Protein AF-A0A2D6U2L8-F1 (afdb_monomer)

Mean predicted aligned error: 14.69 Å

Solvent-accessible surface area (backbone atoms only — not comparable to full-atom values): 17520 Å² total; per-residue (Å²): 136,84,89,88,81,89,85,88,69,56,77,69,57,43,54,57,56,67,72,49,60,78,88,51,50,66,57,50,52,53,52,51,51,55,56,54,75,70,52,89,76,49,76,70,54,54,51,52,50,56,51,50,52,52,48,50,53,50,52,54,50,49,53,54,49,52,51,52,48,53,52,51,52,52,51,50,52,57,54,68,78,37,75,46,87,51,81,77,62,61,64,63,52,45,54,50,30,52,53,47,44,47,53,32,34,77,66,70,38,36,36,55,39,91,80,54,81,45,45,35,31,40,77,47,58,65,94,74,27,50,26,36,28,32,71,84,75,72,48,56,90,46,67,48,39,57,72,56,50,46,56,23,48,53,52,29,40,75,46,30,26,45,37,53,71,60,70,49,33,80,52,60,72,58,35,39,49,52,40,68,41,31,88,46,34,25,71,54,97,68,25,39,35,56,54,90,68,91,80,46,58,44,49,68,88,70,45,25,67,24,84,50,82,86,62,67,76,65,93,57,96,52,66,58,82,44,28,32,27,27,25,50,49,74,40,50,29,34,34,21,31,35,55,46,88,86,67,82,83,47,59,19,50,34,41,38,67,77,53,95,38,78,86,71,39,52,95,94,39,84,56,100,62,64,38,71,44,73,42,66,49,58,41,90,85,9,36,37,36,38,35,60,88,88,47,96,84,42,89,43,41,50,42,37,32,29,49,111

Foldseek 3Di:
DDDDDDDDDDPVVVVVLVVDDPVCSVVVVVVVVVVVVVDPQDPVNVVVVVVVVVVVVVVVVVVVVVVVVVVVVVVVVVQVVQLQQDDDDLVVLLVQLLVLLVVQCVLVAWAAAQLNPWIKGQPDCPPQKTWMATLVPRDTPDIDHSVQQVQLVVQCSVSRFKDAQCRSGVPRVVSRSSLQRGQQWADDPRMTGGDDDDWAADAPVNAAEAADPVPDDDLDQDDDNAWFWKDWRNFTWIWHWYQDPPDDGAIKIWIQGNDDGSQFADPVGSDPGTDIDSAWHQDPQNWIKGFDRPDSPTPIHIIHITGD

Structure (mmCIF, N/CA/C/O backbone):
data_AF-A0A2D6U2L8-F1
#
_entry.id   AF-A0A2D6U2L8-F1
#
loop_
_atom_site.group_PDB
_atom_site.id
_atom_site.type_symbol
_atom_site.label_atom_id
_atom_site.label_alt_id
_atom_site.label_comp_id
_atom_site.label_asym_id
_atom_site.label_entity_id
_atom_site.label_seq_id
_atom_site.pdbx_PDB_ins_code
_atom_site.Cartn_x
_atom_site.Cartn_y
_atom_site.Cartn_z
_atom_site.occupancy
_atom_site.B_iso_or_equiv
_atom_site.auth_seq_id
_atom_site.auth_comp_id
_atom_site.auth_asym_id
_atom_site.auth_atom_id
_atom_site.pdbx_PDB_model_num
ATOM 1 N N . MET A 1 1 ? -7.134 55.986 48.153 1.00 42.12 1 MET A N 1
ATOM 2 C CA . MET A 1 1 ? -6.554 54.692 47.714 1.00 42.12 1 MET A CA 1
ATOM 3 C C . MET A 1 1 ? -7.686 53.703 47.459 1.00 42.12 1 MET A C 1
ATOM 5 O O . MET A 1 1 ? -8.557 53.593 48.309 1.00 42.12 1 MET A O 1
ATOM 9 N N . GLY A 1 2 ? -7.724 53.033 46.301 1.00 55.06 2 GLY A N 1
ATOM 10 C CA . GLY A 1 2 ? -8.748 52.017 46.009 1.00 55.06 2 GLY A CA 1
ATOM 11 C C . GLY A 1 2 ? -8.430 50.672 46.675 1.00 55.06 2 GLY A C 1
ATOM 12 O O . GLY A 1 2 ? -7.266 50.275 46.708 1.00 55.06 2 GLY A O 1
ATOM 13 N N . LYS A 1 3 ? -9.446 49.967 47.195 1.00 67.56 3 LYS A N 1
ATOM 14 C CA . LYS A 1 3 ? -9.299 48.586 47.690 1.00 67.56 3 LYS A CA 1
ATOM 15 C C . LYS A 1 3 ? -8.986 47.649 46.519 1.00 67.56 3 LYS A C 1
ATOM 17 O O . LYS A 1 3 ? -9.668 47.693 45.498 1.00 67.56 3 LYS A O 1
ATOM 22 N N . LYS A 1 4 ? -7.960 46.807 46.668 1.00 67.62 4 LYS A N 1
ATOM 23 C CA . LYS A 1 4 ? -7.647 45.733 45.714 1.00 67.62 4 LYS A CA 1
ATOM 24 C C . LYS A 1 4 ? -8.472 44.493 46.058 1.00 67.62 4 LYS A C 1
ATOM 26 O O . LYS A 1 4 ? -8.592 44.153 47.231 1.00 67.62 4 LYS A O 1
ATOM 31 N N . VAL A 1 5 ? -9.016 43.837 45.037 1.00 66.94 5 VAL A N 1
ATOM 32 C CA . VAL A 1 5 ? -9.765 42.577 45.147 1.00 66.94 5 VAL A CA 1
ATOM 33 C C . VAL A 1 5 ? -9.242 41.633 44.065 1.00 66.94 5 VAL A C 1
ATOM 35 O O . VAL A 1 5 ? -8.994 42.079 42.944 1.00 66.94 5 VAL A O 1
ATOM 38 N N . ASN A 1 6 ? -9.055 40.358 44.405 1.00 76.38 6 ASN A N 1
ATOM 39 C CA . ASN A 1 6 ? -8.580 39.329 43.478 1.00 76.38 6 ASN A CA 1
ATOM 40 C C . ASN A 1 6 ? -9.771 38.557 42.895 1.00 76.38 6 ASN A C 1
ATOM 42 O O . ASN A 1 6 ? -10.721 38.259 43.616 1.00 76.38 6 ASN A O 1
ATOM 46 N N . VAL A 1 7 ? -9.708 38.227 41.604 1.00 70.31 7 VAL A N 1
ATOM 47 C CA . VAL A 1 7 ? -10.700 37.399 40.901 1.00 70.31 7 VAL A CA 1
ATOM 48 C C . VAL A 1 7 ? -10.006 36.122 40.444 1.00 70.31 7 VAL A C 1
ATOM 50 O O . VAL A 1 7 ? -8.922 36.193 39.866 1.00 70.31 7 VAL A O 1
ATOM 53 N N . TYR A 1 8 ? -10.627 34.976 40.706 1.00 75.94 8 TYR A N 1
ATOM 54 C CA . TYR A 1 8 ? -10.147 33.668 40.266 1.00 75.94 8 TYR A CA 1
ATOM 55 C C . TYR A 1 8 ? -10.931 33.239 39.023 1.00 75.94 8 TYR A C 1
ATOM 57 O O . TYR A 1 8 ? -12.150 33.399 38.982 1.00 75.94 8 TYR A O 1
ATOM 65 N N . LEU A 1 9 ? -10.222 32.739 38.013 1.00 78.69 9 LEU A N 1
ATOM 66 C CA . LEU A 1 9 ? -10.780 32.246 36.754 1.00 78.69 9 LEU A CA 1
ATOM 67 C C . LEU A 1 9 ? -10.458 30.756 36.634 1.00 78.69 9 LEU A C 1
ATOM 69 O O . LEU A 1 9 ? -9.376 30.341 37.050 1.00 78.69 9 LEU A O 1
ATOM 73 N N . ASP A 1 10 ? -11.378 29.978 36.071 1.00 80.69 10 ASP A N 1
ATOM 74 C CA . ASP A 1 10 ? -11.098 28.600 35.665 1.00 80.69 10 ASP A CA 1
ATOM 75 C C . ASP A 1 10 ? -10.156 28.550 34.443 1.00 80.69 10 ASP A C 1
ATOM 77 O O . ASP A 1 10 ? -9.835 29.574 33.830 1.00 80.69 10 ASP A O 1
ATOM 81 N N . ASP A 1 11 ? -9.690 27.351 34.094 1.00 75.75 11 ASP A N 1
ATOM 82 C CA . ASP A 1 11 ? -8.657 27.155 33.072 1.00 75.75 11 ASP A CA 1
ATOM 83 C C . ASP A 1 11 ? -9.101 27.567 31.659 1.00 75.75 11 ASP A C 1
ATOM 85 O O . ASP A 1 11 ? -8.274 27.995 30.845 1.00 75.75 11 ASP A O 1
ATOM 89 N N . GLU A 1 12 ? -10.395 27.472 31.345 1.00 72.00 12 GLU A N 1
ATOM 90 C CA . GLU A 1 12 ? -10.932 27.894 30.048 1.00 72.00 12 GLU A CA 1
ATOM 91 C C . GLU A 1 12 ? -11.037 29.420 29.972 1.00 72.00 12 GLU A C 1
ATOM 93 O O . GLU A 1 12 ? -10.564 30.043 29.014 1.00 72.00 12 GLU A O 1
ATOM 98 N N . MET A 1 13 ? -11.556 30.047 31.026 1.00 75.31 13 MET A N 1
ATOM 99 C CA . MET A 1 13 ? -11.662 31.498 31.144 1.00 75.31 13 MET A CA 1
ATOM 100 C C . MET A 1 13 ? -10.286 32.162 31.235 1.00 75.31 13 MET A C 1
ATOM 102 O O . MET A 1 13 ? -10.100 33.270 30.726 1.00 75.31 13 MET A O 1
ATOM 106 N N . LEU A 1 14 ? -9.288 31.486 31.812 1.00 79.56 14 LEU A N 1
ATOM 107 C CA . LEU A 1 14 ? -7.905 31.956 31.860 1.00 79.56 14 LEU A CA 1
ATOM 108 C C . LEU A 1 14 ? -7.270 32.012 30.464 1.00 79.56 14 LEU A C 1
ATOM 110 O O . LEU A 1 14 ? -6.552 32.967 30.152 1.00 79.56 14 LEU A O 1
ATOM 114 N N . LYS A 1 15 ? -7.556 31.033 29.593 1.00 78.44 15 LYS A N 1
ATOM 115 C CA . LYS A 1 15 ? -7.100 31.060 28.191 1.00 78.44 15 LYS A CA 1
ATOM 116 C C . LYS A 1 15 ? -7.691 32.252 27.445 1.00 78.44 15 LYS A C 1
ATOM 118 O O . LYS A 1 15 ? -6.956 32.978 26.774 1.00 78.44 15 LYS A O 1
ATOM 123 N N . ILE A 1 16 ? -8.988 32.503 27.625 1.00 76.31 16 ILE A N 1
ATOM 124 C CA . ILE A 1 16 ? -9.670 33.660 27.033 1.00 76.31 16 ILE A CA 1
ATOM 125 C C . ILE A 1 16 ? -9.079 34.962 27.593 1.00 76.31 16 ILE A C 1
ATOM 127 O O . ILE A 1 16 ? -8.732 35.863 26.830 1.00 76.31 16 ILE A O 1
ATOM 131 N N . TRP A 1 17 ? -8.866 35.051 28.907 1.00 79.56 17 TRP A N 1
ATOM 132 C CA . TRP A 1 17 ? -8.260 36.213 29.562 1.00 79.56 17 TRP A CA 1
ATOM 133 C C . TRP A 1 17 ? -6.858 36.531 29.035 1.00 79.56 17 TRP A C 1
ATOM 135 O O . TRP A 1 17 ? -6.520 37.696 28.806 1.00 79.56 17 TRP A O 1
ATOM 145 N N . ASN A 1 18 ? -6.051 35.497 28.793 1.00 81.62 18 ASN A N 1
ATOM 146 C CA . ASN A 1 18 ? -4.700 35.653 28.267 1.00 81.62 18 ASN A CA 1
ATOM 147 C C . ASN A 1 18 ? -4.668 36.138 26.815 1.00 81.62 18 ASN A C 1
ATOM 149 O O . ASN A 1 18 ? -3.705 36.804 26.439 1.00 81.62 18 ASN A O 1
ATOM 153 N N . SER A 1 19 ? -5.728 35.896 26.040 1.00 79.31 19 SER A N 1
ATOM 154 C CA . SER A 1 19 ? -5.846 36.394 24.664 1.00 79.31 19 SER A CA 1
ATOM 155 C C . SER A 1 19 ? -6.105 37.909 24.575 1.00 79.31 19 SER A C 1
ATOM 157 O O . SER A 1 19 ? -5.842 38.526 23.544 1.00 79.31 19 SER A O 1
ATOM 159 N N . VAL A 1 20 ? -6.575 38.542 25.659 1.00 76.50 20 VAL A N 1
ATOM 160 C CA . VAL A 1 20 ? -6.864 39.986 25.700 1.00 76.50 20 VAL A CA 1
ATOM 161 C C . VAL A 1 20 ? -5.584 40.786 25.993 1.00 76.50 20 VAL A C 1
ATOM 163 O O . VAL A 1 20 ? -4.879 40.457 26.953 1.00 76.50 20 VAL A O 1
ATOM 166 N N . PRO A 1 21 ? -5.282 41.884 25.270 1.00 80.81 21 PRO A N 1
ATOM 167 C CA . PRO A 1 21 ? -4.124 42.735 25.557 1.00 80.81 21 PRO A CA 1
ATOM 168 C C . PRO A 1 21 ? -4.158 43.326 26.975 1.00 80.81 21 PRO A C 1
ATOM 170 O O . PRO A 1 21 ? -5.180 43.856 27.419 1.00 80.81 21 PRO A O 1
ATOM 173 N N . SER A 1 22 ? -3.028 43.289 27.690 1.00 71.81 22 SER A N 1
ATOM 174 C CA . SER A 1 22 ? -2.931 43.674 29.111 1.00 71.81 22 SER A CA 1
ATOM 175 C C . SER A 1 22 ? -3.436 45.094 29.416 1.00 71.81 22 SER A C 1
ATOM 177 O O . SER A 1 22 ? -4.071 45.306 30.449 1.00 71.81 22 SER A O 1
ATOM 179 N N . GLY A 1 23 ? -3.251 46.045 28.493 1.00 73.69 23 GLY A N 1
ATOM 180 C CA . GLY A 1 23 ? -3.748 47.423 28.613 1.00 73.69 23 GLY A CA 1
ATOM 181 C C . GLY A 1 23 ? -5.274 47.584 28.495 1.00 73.69 23 GLY A C 1
ATOM 182 O O . GLY A 1 23 ? -5.816 48.586 28.955 1.00 73.69 23 GLY A O 1
ATOM 183 N N . GLN A 1 24 ? -5.984 46.602 27.927 1.00 72.06 24 GLN A N 1
ATOM 184 C CA . GLN A 1 24 ? -7.440 46.644 27.694 1.00 72.06 24 GLN A CA 1
ATOM 185 C C . GLN A 1 24 ? -8.247 45.840 28.725 1.00 72.06 24 GLN A C 1
ATOM 187 O O . GLN A 1 24 ? -9.441 46.071 28.918 1.00 72.06 24 GLN A O 1
ATOM 192 N N . ARG A 1 25 ? -7.589 44.937 29.455 1.00 79.12 25 ARG A N 1
ATOM 193 C CA . ARG A 1 25 ? -8.199 44.085 30.491 1.00 79.12 25 ARG A CA 1
ATOM 194 C C . ARG A 1 25 ? -8.945 44.890 31.563 1.00 79.12 25 ARG A C 1
ATOM 196 O O . ARG A 1 25 ? -10.089 44.593 31.905 1.00 79.12 25 ARG A O 1
ATOM 203 N N . SER A 1 26 ? -8.328 45.966 32.050 1.00 71.75 26 SER A N 1
ATOM 204 C CA . SER A 1 26 ? -8.888 46.810 33.115 1.00 71.75 26 SER A CA 1
ATOM 205 C C . SER A 1 26 ? -10.099 47.639 32.672 1.00 71.75 26 SER A C 1
ATOM 207 O O . SER A 1 26 ? -10.998 47.887 33.477 1.00 71.75 26 SER A O 1
ATOM 209 N N . SER A 1 27 ? -10.145 48.092 31.415 1.00 73.56 27 SER A N 1
ATOM 210 C CA . SER A 1 27 ? -11.292 48.847 30.889 1.00 73.56 27 SER A CA 1
ATOM 211 C C . SER A 1 27 ? -12.472 47.923 30.588 1.00 73.56 27 SER A C 1
ATOM 213 O O . SER A 1 27 ? -13.614 48.291 30.867 1.00 73.56 27 SER A O 1
ATOM 215 N N . MET A 1 28 ? -12.195 46.702 30.121 1.00 73.25 28 MET A N 1
ATOM 216 C CA . MET A 1 28 ? -13.197 45.666 29.891 1.00 73.25 28 MET A CA 1
ATOM 217 C C . MET A 1 28 ? -13.887 45.255 31.196 1.00 73.25 28 MET A C 1
ATOM 219 O O . MET A 1 28 ? -15.109 45.347 31.275 1.00 73.25 28 MET A O 1
ATOM 223 N N . ILE A 1 29 ? -13.127 44.933 32.254 1.00 72.06 29 ILE A N 1
ATOM 224 C CA . ILE A 1 29 ? -13.705 44.613 33.573 1.00 72.06 29 ILE A CA 1
ATOM 225 C C . ILE A 1 29 ? -14.560 45.775 34.092 1.00 72.06 29 ILE A C 1
ATOM 227 O O . ILE A 1 29 ? -15.687 45.562 34.529 1.00 72.06 29 ILE A O 1
ATOM 231 N N . LYS A 1 30 ? -14.073 47.020 34.007 1.00 71.44 30 LYS A N 1
ATOM 232 C CA . LYS A 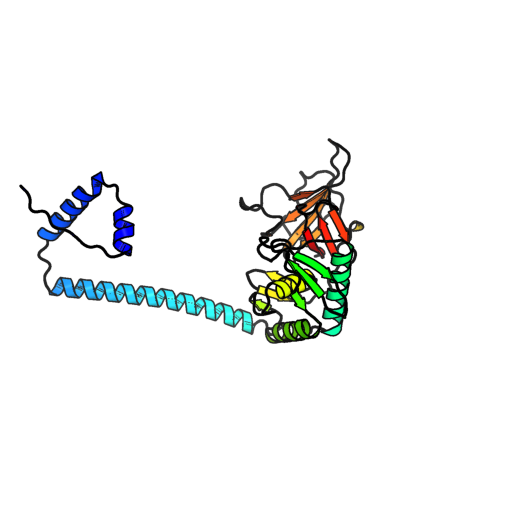1 30 ? -14.840 48.196 34.457 1.00 71.44 30 LYS A CA 1
ATOM 233 C C . LYS A 1 30 ? -16.139 48.385 33.671 1.00 71.44 30 LYS A C 1
ATOM 235 O O . LYS A 1 30 ? -17.146 48.762 34.265 1.00 71.44 30 LYS A O 1
ATOM 240 N N . LYS A 1 31 ? -16.134 48.133 32.358 1.00 72.56 31 LYS A N 1
ATOM 241 C CA . LYS A 1 31 ? -17.327 48.231 31.504 1.00 72.56 31 LYS A CA 1
ATOM 242 C C . LYS A 1 31 ? -18.335 47.130 31.837 1.00 72.56 31 LYS A C 1
ATOM 244 O O . LYS A 1 31 ? -19.518 47.427 31.966 1.00 72.56 31 LYS A O 1
ATOM 249 N N . THR A 1 32 ? -17.869 45.902 32.047 1.00 70.25 32 THR A N 1
ATOM 250 C CA . THR A 1 32 ? -18.718 44.765 32.424 1.00 70.25 32 THR A CA 1
ATOM 251 C C . THR A 1 32 ? -19.306 44.941 33.822 1.00 70.25 32 THR A C 1
ATOM 253 O O . THR A 1 32 ? -20.509 44.788 33.981 1.00 70.25 32 THR A O 1
ATOM 256 N N . LEU A 1 33 ? -18.513 45.365 34.813 1.00 67.25 33 LEU A N 1
ATOM 257 C CA . LEU A 1 33 ? -19.001 45.636 36.172 1.00 67.25 33 LEU A CA 1
ATOM 258 C C . LEU A 1 33 ? -20.003 46.797 36.214 1.00 67.25 33 LEU A C 1
ATOM 260 O O . LEU A 1 33 ? -20.985 46.716 36.941 1.00 67.25 33 LEU A O 1
ATOM 264 N N . ARG A 1 34 ? -19.801 47.852 35.408 1.00 61.44 34 ARG A N 1
ATOM 265 C CA . ARG A 1 34 ? -20.783 48.943 35.255 1.00 61.44 34 ARG A CA 1
ATOM 266 C C . ARG A 1 34 ? -22.069 48.488 34.569 1.00 61.44 34 ARG A C 1
ATOM 268 O O . ARG A 1 34 ? -23.136 48.982 34.905 1.00 61.44 34 ARG A O 1
ATOM 275 N N . LYS A 1 35 ? -21.973 47.559 33.614 1.00 61.88 35 LYS A N 1
ATOM 276 C CA . LYS A 1 35 ? -23.146 46.946 32.981 1.00 61.88 35 LYS A CA 1
ATOM 277 C C . LYS A 1 35 ? -23.910 46.080 33.990 1.00 61.88 35 LYS A C 1
ATOM 279 O O . LYS A 1 35 ? -25.125 46.171 34.063 1.00 61.88 35 LYS A O 1
ATOM 284 N N . TYR A 1 36 ? -23.184 45.338 34.825 1.00 60.16 36 TYR A N 1
ATOM 285 C CA . TYR A 1 36 ? -23.749 44.470 35.857 1.00 60.16 36 TYR A CA 1
ATOM 286 C C . TYR A 1 36 ? -24.357 45.247 37.035 1.00 60.16 36 TYR A C 1
ATOM 288 O O . TYR A 1 36 ? -25.390 44.848 37.554 1.00 60.16 36 TYR A O 1
ATOM 296 N N . SER A 1 37 ? -23.773 46.383 37.449 1.00 56.81 37 SER A N 1
ATOM 297 C CA . SER A 1 37 ? -24.333 47.191 38.548 1.00 56.81 37 SER A CA 1
ATOM 298 C C . SER A 1 37 ? -25.600 47.959 38.166 1.00 56.81 37 SER A C 1
ATOM 300 O O . SER A 1 37 ? -26.274 48.474 39.052 1.00 56.81 37 SER A O 1
ATOM 302 N N . ASN A 1 38 ? -25.903 48.074 36.869 1.00 54.06 38 ASN A N 1
ATOM 303 C CA . ASN A 1 38 ? -27.073 48.794 36.362 1.00 54.06 38 ASN A CA 1
ATOM 304 C C . ASN A 1 38 ? -28.269 47.875 36.054 1.00 54.06 38 ASN A C 1
ATOM 306 O O . ASN A 1 38 ? -29.342 48.378 35.732 1.00 54.06 38 ASN A O 1
ATOM 310 N N . GLU A 1 39 ? -28.122 46.553 36.172 1.00 53.50 39 GLU A N 1
ATOM 311 C CA . GLU A 1 39 ? -29.192 45.586 35.917 1.00 53.50 39 GLU A CA 1
ATOM 312 C C . GLU A 1 39 ? -29.560 44.864 37.226 1.00 53.50 39 GLU A C 1
ATOM 314 O O . GLU A 1 39 ? -28.926 43.892 37.627 1.00 53.50 39 GLU A O 1
ATOM 319 N N . ASN A 1 40 ? -30.606 45.336 37.916 1.00 55.06 40 ASN A N 1
ATOM 320 C CA . ASN A 1 40 ? -31.262 44.573 38.985 1.00 55.06 40 ASN A CA 1
ATOM 321 C C . ASN A 1 40 ? -32.000 43.377 38.355 1.00 55.06 40 ASN A C 1
ATOM 323 O O . ASN A 1 40 ? -33.181 43.468 38.018 1.00 55.06 40 ASN A O 1
ATOM 327 N N . ILE A 1 41 ? -31.288 42.268 38.153 1.00 57.91 41 ILE A N 1
ATOM 328 C CA . ILE A 1 41 ? -31.843 41.023 37.610 1.00 57.91 41 ILE A CA 1
ATOM 329 C C . ILE A 1 41 ? -32.752 40.393 38.671 1.00 57.91 41 ILE A C 1
ATOM 331 O O . ILE A 1 41 ? -32.318 40.071 39.775 1.00 57.91 41 ILE A O 1
ATOM 335 N N . SER A 1 42 ? -34.033 40.217 38.347 1.00 65.88 42 SER A N 1
ATOM 336 C CA . SER A 1 42 ? -34.986 39.574 39.262 1.00 65.88 42 SER A CA 1
ATOM 337 C C . SER A 1 42 ? -34.763 38.050 39.331 1.00 65.88 42 SER A C 1
ATOM 339 O O . SER A 1 42 ? -34.356 37.449 38.331 1.00 65.88 42 SER A O 1
ATOM 341 N N . PRO A 1 43 ? -35.129 37.371 40.438 1.00 66.50 43 PRO A N 1
ATOM 342 C CA . PRO A 1 43 ? -34.996 35.911 40.569 1.00 66.50 43 PRO A CA 1
ATOM 343 C C . PRO A 1 43 ? -35.665 35.119 39.432 1.00 66.50 43 PRO A C 1
ATOM 345 O O . PRO A 1 43 ? -35.182 34.072 39.004 1.00 66.50 43 PRO A O 1
ATOM 348 N N . LYS A 1 44 ? -36.764 35.649 38.878 1.00 69.56 44 LYS A N 1
ATOM 349 C CA . LYS A 1 44 ? -37.467 35.058 37.731 1.00 69.56 44 LYS A CA 1
ATOM 350 C C . LYS A 1 44 ? -36.635 35.122 36.444 1.00 69.56 44 LYS A C 1
ATOM 352 O O . LYS A 1 44 ? -36.668 34.184 35.654 1.00 69.56 44 LYS A O 1
ATOM 357 N N . GLN A 1 45 ? -35.880 36.199 36.232 1.00 67.44 45 GLN A N 1
ATOM 358 C CA . GLN A 1 45 ? -34.996 36.344 35.071 1.00 67.44 45 GLN A CA 1
ATOM 359 C C . GLN A 1 45 ? -33.777 35.422 35.174 1.00 67.44 45 GLN A C 1
ATOM 361 O O . GLN A 1 45 ? -33.389 34.835 34.169 1.00 67.44 45 GLN A O 1
ATOM 366 N N . GLU A 1 46 ? -33.239 35.205 36.376 1.00 71.19 46 GLU A N 1
ATOM 367 C CA . GLU A 1 46 ? -32.138 34.259 36.592 1.00 71.19 46 GLU A CA 1
ATOM 368 C C . GLU A 1 46 ? -32.553 32.807 36.286 1.00 71.19 46 GLU A C 1
ATOM 370 O O . GLU A 1 46 ? -31.821 32.067 35.627 1.00 71.19 46 GLU A O 1
ATOM 375 N N . ILE A 1 47 ? -33.768 32.409 36.684 1.00 76.94 47 ILE A N 1
ATOM 376 C CA . ILE A 1 47 ? -34.332 31.092 36.343 1.00 76.94 47 ILE A CA 1
ATOM 377 C C . ILE A 1 47 ? -34.521 30.954 34.826 1.00 76.94 47 ILE A C 1
ATOM 379 O O . ILE A 1 47 ? -34.185 29.916 34.258 1.00 76.94 47 ILE A O 1
ATOM 383 N N . ILE A 1 48 ? -35.020 31.998 34.154 1.00 73.69 48 ILE A N 1
ATOM 384 C CA . ILE A 1 48 ? -35.190 32.003 32.693 1.00 73.69 48 ILE A CA 1
ATOM 385 C C . ILE A 1 48 ? -33.841 31.845 31.983 1.00 73.69 48 ILE A C 1
ATOM 387 O O . ILE A 1 48 ? -33.759 31.093 31.014 1.00 73.69 48 ILE A O 1
ATOM 391 N N . ILE A 1 49 ? -32.790 32.516 32.458 1.00 74.00 49 ILE A N 1
ATOM 392 C CA . ILE A 1 49 ? -31.439 32.396 31.893 1.00 74.00 49 ILE A CA 1
ATOM 393 C C . ILE A 1 49 ? -30.925 30.959 32.054 1.00 74.00 49 ILE A C 1
ATOM 395 O O . ILE A 1 49 ? -30.583 30.331 31.054 1.00 74.00 49 ILE A O 1
ATOM 399 N N . LYS A 1 50 ? -31.000 30.382 33.262 1.00 78.81 50 LYS A N 1
ATOM 400 C CA . LYS A 1 50 ? -30.567 28.994 33.520 1.00 78.81 50 LYS A CA 1
ATOM 401 C C . LYS A 1 50 ? -31.332 27.964 32.686 1.00 78.81 50 LYS A C 1
ATOM 403 O O . LYS A 1 50 ? -30.754 26.981 32.224 1.00 78.81 50 LYS A O 1
ATOM 408 N N . LEU A 1 51 ? -32.637 28.160 32.484 1.00 84.19 51 LEU A N 1
ATOM 409 C CA . LEU A 1 51 ? -33.438 27.274 31.635 1.00 84.19 51 LEU A CA 1
ATOM 410 C C . LEU A 1 51 ? -33.080 27.420 30.152 1.00 84.19 51 LEU A C 1
ATOM 412 O O . LEU A 1 51 ? -33.008 26.409 29.458 1.00 84.19 51 LEU A O 1
ATOM 416 N N . LYS A 1 52 ? -32.804 28.638 29.671 1.00 81.12 52 LYS A N 1
ATOM 417 C CA . LYS A 1 52 ? -32.333 28.867 28.296 1.00 81.12 52 LYS A CA 1
ATOM 418 C C . LYS A 1 52 ? -30.963 28.242 28.044 1.00 81.12 52 LYS A C 1
ATOM 420 O O . LYS A 1 52 ? -30.768 27.648 26.991 1.00 81.12 52 LYS A O 1
ATOM 425 N N . GLU A 1 53 ? -30.050 28.320 29.006 1.00 79.69 53 GLU A N 1
ATOM 426 C CA . GLU A 1 53 ? -28.737 27.671 28.925 1.00 79.69 53 GLU A CA 1
ATOM 427 C C . GLU A 1 53 ? -28.862 26.146 28.887 1.00 79.69 53 GLU A C 1
ATOM 429 O O . GLU A 1 53 ? -28.274 25.503 28.018 1.00 79.69 53 GLU A O 1
ATOM 434 N N . LYS A 1 54 ? -29.693 25.557 29.761 1.00 86.38 54 LYS A N 1
ATOM 435 C CA . LYS A 1 54 ? -29.984 24.114 29.720 1.00 86.38 54 LYS A CA 1
ATOM 436 C C . LYS A 1 54 ? -30.613 23.693 28.394 1.00 86.38 54 LYS A C 1
ATOM 438 O O . LYS A 1 54 ? -30.225 22.669 27.843 1.00 86.38 54 LYS A O 1
ATOM 443 N N . LEU A 1 55 ? -31.557 24.477 27.877 1.00 86.12 55 LEU A N 1
ATOM 444 C CA . LEU A 1 55 ? -32.208 24.206 26.597 1.00 86.12 55 LEU A CA 1
ATOM 445 C C . LEU A 1 55 ? -31.214 24.288 25.433 1.00 86.12 55 LEU A C 1
ATOM 447 O O . LEU A 1 55 ? -31.204 23.411 24.577 1.00 86.12 55 LEU A O 1
ATOM 451 N N . HIS A 1 56 ? -30.327 25.285 25.435 1.00 84.12 56 HIS A N 1
ATOM 452 C CA . HIS A 1 56 ? -29.258 25.389 24.446 1.00 84.12 56 HIS A CA 1
ATOM 453 C C . HIS A 1 56 ? -28.302 24.192 24.515 1.00 84.12 56 HIS A C 1
ATOM 455 O O . HIS A 1 56 ? -27.999 23.594 23.489 1.00 84.12 56 HIS A O 1
ATOM 461 N N . HIS A 1 57 ? -27.895 23.785 25.720 1.00 81.94 57 HIS A N 1
ATOM 462 C CA . HIS A 1 57 ? -27.030 22.624 25.916 1.00 81.94 57 HIS A CA 1
ATOM 463 C C . HIS A 1 57 ? -27.673 21.320 25.418 1.00 81.94 57 HIS A C 1
ATOM 465 O O . HIS A 1 57 ? -27.021 20.530 24.735 1.00 81.94 57 HIS A O 1
ATOM 471 N N . ILE A 1 58 ? -28.959 21.107 25.716 1.00 90.69 58 ILE A N 1
ATOM 472 C CA . ILE A 1 58 ? -29.709 19.940 25.231 1.00 90.69 58 ILE A CA 1
ATOM 473 C C . ILE A 1 58 ? -29.817 19.965 23.704 1.00 90.69 58 ILE A C 1
ATOM 475 O O . ILE A 1 58 ? -29.558 18.944 23.075 1.00 90.69 58 ILE A O 1
ATOM 479 N N . ASN A 1 59 ? -30.120 21.116 23.101 1.00 85.75 59 ASN A N 1
ATOM 480 C CA . ASN A 1 59 ? -30.205 21.240 21.644 1.00 85.75 59 ASN A CA 1
ATOM 481 C C . ASN A 1 59 ? -28.867 20.941 20.960 1.00 85.75 59 ASN A C 1
ATOM 483 O O . ASN A 1 59 ? -28.838 20.199 19.984 1.00 85.75 59 ASN A O 1
ATOM 487 N N . SER A 1 60 ? -27.750 21.436 21.497 1.00 80.75 60 SER A N 1
ATOM 488 C CA . SER A 1 60 ? -26.419 21.102 20.975 1.00 80.75 60 SER A CA 1
ATOM 489 C C . SER A 1 60 ? -26.125 19.601 21.065 1.00 80.75 60 SER A C 1
ATOM 491 O O . SER A 1 60 ? -25.513 19.041 20.158 1.00 80.75 60 SER A O 1
ATOM 493 N N . LYS A 1 61 ? -26.603 18.929 22.121 1.00 88.38 61 LYS A N 1
ATOM 494 C CA . LYS A 1 61 ? -26.455 17.478 22.286 1.00 88.38 61 LYS A CA 1
ATOM 495 C C . LYS A 1 61 ? -27.339 16.677 21.324 1.00 88.38 61 LYS A C 1
ATOM 497 O O . LYS A 1 61 ? -26.909 15.638 20.836 1.00 88.38 61 LYS A O 1
ATOM 502 N N . ILE A 1 62 ? -28.549 17.158 21.033 1.00 87.69 62 ILE A N 1
ATOM 503 C CA . ILE A 1 62 ? -29.421 16.568 20.006 1.00 87.69 62 ILE A CA 1
ATOM 504 C C . ILE A 1 62 ? -28.731 16.648 18.645 1.00 87.69 62 ILE A C 1
ATOM 506 O O . ILE A 1 62 ? -28.585 15.620 18.000 1.00 87.69 62 ILE A O 1
ATOM 510 N N . ILE A 1 63 ? -28.200 17.817 18.273 1.00 85.69 63 ILE A N 1
ATOM 511 C CA . ILE A 1 63 ? -27.486 18.003 17.000 1.00 85.69 63 ILE A CA 1
ATOM 512 C C . ILE A 1 63 ? -26.275 17.065 16.901 1.00 85.69 63 ILE A C 1
ATOM 514 O O . ILE A 1 63 ? -26.063 16.441 15.863 1.00 85.69 63 ILE A O 1
ATOM 518 N N . SER A 1 64 ? -25.487 16.916 17.974 1.00 82.56 64 SER A N 1
ATOM 519 C CA . SER A 1 64 ? -24.347 15.990 17.955 1.00 82.56 64 SER A CA 1
ATOM 520 C C . SER A 1 64 ? -24.775 14.528 17.808 1.00 82.56 64 SER A C 1
ATOM 522 O O . SER A 1 64 ? -24.133 13.782 17.078 1.00 82.56 64 SER A O 1
ATOM 524 N N . LEU A 1 65 ? -25.861 14.126 18.477 1.00 87.56 65 LEU A N 1
ATOM 525 C CA . LEU A 1 65 ? -26.375 12.755 18.416 1.00 87.56 65 LEU A CA 1
ATOM 526 C C . LEU A 1 65 ? -27.053 12.451 17.076 1.00 87.56 65 LEU A C 1
ATOM 528 O O . LEU A 1 65 ? -26.940 11.338 16.578 1.00 87.56 65 LEU A O 1
ATOM 532 N N . GLU A 1 66 ? -27.736 13.424 16.474 1.00 84.25 66 GLU A N 1
ATOM 533 C CA . GLU A 1 66 ? -28.296 13.300 15.125 1.00 84.25 66 GLU A CA 1
ATOM 534 C C . GLU A 1 66 ? -27.187 13.138 14.087 1.00 84.25 66 GLU A C 1
ATOM 536 O O . GLU A 1 66 ? -27.294 12.278 13.217 1.00 84.25 66 GLU A O 1
ATOM 541 N N . HIS A 1 67 ? -26.089 13.886 14.223 1.00 79.62 67 HIS A N 1
ATOM 542 C CA . HIS A 1 67 ? -24.924 13.716 13.361 1.00 79.62 67 HIS A CA 1
ATOM 543 C C . HIS A 1 67 ? -24.273 12.335 13.534 1.00 79.62 67 HIS A C 1
ATOM 545 O O . HIS A 1 67 ? -23.971 11.669 12.547 1.00 79.62 67 HIS A O 1
ATOM 551 N N . GLU A 1 68 ? -24.098 11.869 14.773 1.00 83.88 68 GLU A N 1
ATOM 552 C CA . GLU A 1 68 ? -23.564 10.532 15.062 1.00 83.88 68 GLU A CA 1
ATOM 553 C C . GLU A 1 68 ? -24.467 9.425 14.493 1.00 83.88 68 GLU A C 1
ATOM 555 O O . GLU A 1 68 ? -23.981 8.498 13.845 1.00 83.88 68 GLU A O 1
ATOM 560 N N . LYS A 1 69 ? -25.789 9.565 14.646 1.00 86.00 69 LYS A N 1
ATOM 561 C CA . LYS A 1 69 ? -26.779 8.667 14.043 1.00 86.00 69 LYS A CA 1
ATOM 562 C C . LYS A 1 69 ? -26.647 8.629 12.519 1.00 86.00 69 LYS A C 1
ATOM 564 O O . LYS A 1 69 ? -26.600 7.543 11.953 1.00 86.00 69 LYS A O 1
ATOM 569 N N . GLU A 1 70 ? -26.567 9.782 11.860 1.00 85.62 70 GLU A N 1
ATOM 570 C CA . GLU A 1 70 ? -26.473 9.861 10.397 1.00 85.62 70 GLU A CA 1
ATOM 571 C C . GLU A 1 70 ? -25.170 9.229 9.869 1.00 85.62 70 GLU A C 1
ATOM 573 O O . GLU A 1 70 ? -25.149 8.616 8.800 1.00 85.62 70 GLU A O 1
ATOM 578 N N . MET A 1 71 ? -24.082 9.335 10.637 1.00 76.12 71 MET A N 1
ATOM 579 C CA . MET A 1 71 ? -22.809 8.679 10.329 1.00 76.12 71 MET A CA 1
ATOM 580 C C . MET A 1 71 ? -22.908 7.156 10.454 1.00 76.12 71 MET A C 1
ATOM 582 O O . MET A 1 71 ? -22.495 6.449 9.536 1.00 76.12 71 MET A O 1
ATOM 586 N N . ILE A 1 72 ? -23.516 6.656 11.534 1.00 80.19 72 ILE A N 1
ATOM 587 C CA . ILE A 1 72 ? -23.735 5.217 11.747 1.00 80.19 72 ILE A CA 1
ATOM 588 C C . ILE A 1 72 ? -24.693 4.645 10.693 1.00 80.19 72 ILE A C 1
ATOM 590 O O . ILE A 1 72 ? -24.460 3.556 10.177 1.00 80.19 72 ILE A O 1
ATOM 594 N N . GLU A 1 73 ? -25.755 5.366 10.329 1.00 77.50 73 GLU A N 1
ATOM 595 C CA . GLU A 1 73 ? -26.696 4.936 9.287 1.00 77.50 73 GLU A CA 1
ATOM 596 C C . GLU A 1 73 ? -26.019 4.854 7.911 1.00 77.50 73 GLU A C 1
ATOM 598 O O . GLU A 1 73 ? -26.231 3.878 7.190 1.00 77.50 73 GLU A O 1
ATOM 603 N N . LYS A 1 74 ? -25.142 5.808 7.563 1.00 71.62 74 LYS A N 1
ATOM 604 C CA . LYS A 1 74 ? -24.317 5.731 6.342 1.00 71.62 74 LYS A CA 1
ATOM 605 C C . LYS A 1 74 ? -23.346 4.553 6.377 1.00 71.62 74 LYS A C 1
ATOM 607 O O . LYS A 1 74 ? -23.174 3.884 5.361 1.00 71.62 74 LYS A O 1
ATOM 612 N N . GLU A 1 75 ? -22.733 4.283 7.524 1.00 70.38 75 GLU A N 1
ATOM 613 C CA . GLU A 1 75 ? -21.819 3.153 7.705 1.00 70.38 75 GLU A CA 1
ATOM 614 C C . GLU A 1 75 ? -22.551 1.806 7.584 1.00 70.38 75 GLU A C 1
ATOM 616 O O . GLU A 1 75 ? -22.104 0.919 6.860 1.00 70.38 75 GLU A O 1
ATOM 621 N N . LEU A 1 76 ? -23.738 1.678 8.184 1.00 74.00 76 LEU A N 1
ATOM 622 C CA . LEU A 1 76 ? -24.594 0.494 8.062 1.00 74.00 76 LEU A CA 1
ATOM 623 C C . LEU A 1 76 ? -25.074 0.258 6.631 1.00 74.00 76 LEU A C 1
ATOM 625 O O . LEU A 1 76 ? -25.104 -0.885 6.181 1.00 74.00 76 LEU A O 1
ATOM 629 N N . LEU A 1 77 ? -25.443 1.314 5.907 1.00 66.56 77 LEU A N 1
ATOM 630 C CA . LEU A 1 77 ? -25.897 1.196 4.521 1.00 66.56 77 LEU A CA 1
ATOM 631 C C . LEU A 1 77 ? -24.742 0.755 3.605 1.00 66.56 77 LEU A C 1
ATOM 633 O O . LEU A 1 77 ? -24.916 -0.139 2.780 1.00 66.56 77 LEU A O 1
ATOM 637 N N . GLN A 1 78 ? -23.530 1.266 3.846 1.00 55.50 78 GLN A N 1
ATOM 638 C CA . GLN A 1 78 ? -22.309 0.823 3.162 1.00 55.50 78 GLN A CA 1
ATOM 639 C C . GLN A 1 78 ? -21.912 -0.624 3.486 1.00 55.50 78 GLN A C 1
ATOM 641 O O . GLN A 1 78 ? -21.392 -1.317 2.608 1.00 55.50 78 GLN A O 1
ATOM 646 N N . LEU A 1 79 ? -22.136 -1.081 4.722 1.00 62.38 79 LEU A N 1
ATOM 647 C CA . LEU A 1 79 ? -21.883 -2.463 5.146 1.00 62.38 79 LEU A CA 1
ATOM 648 C C . LEU A 1 79 ? -22.925 -3.437 4.571 1.00 62.38 79 LEU A C 1
ATOM 650 O O . LEU A 1 79 ? -22.566 -4.531 4.135 1.00 62.38 79 LEU A O 1
ATOM 654 N N . ASN A 1 80 ? -24.198 -3.032 4.515 1.00 58.84 80 ASN A N 1
ATOM 655 C CA . ASN A 1 80 ? -25.297 -3.857 4.002 1.00 58.84 80 ASN A CA 1
ATOM 656 C C . ASN A 1 80 ? -25.289 -4.008 2.474 1.00 58.84 80 ASN A C 1
ATOM 658 O O . ASN A 1 80 ? -25.673 -5.062 1.976 1.00 58.84 80 ASN A O 1
ATOM 662 N N . GLU A 1 81 ? -24.821 -3.012 1.719 1.00 55.75 81 GLU A N 1
ATOM 663 C CA . GLU A 1 81 ? -24.672 -3.133 0.258 1.00 55.75 81 GLU A CA 1
ATOM 664 C C . GLU A 1 81 ? -23.440 -3.968 -0.157 1.00 55.75 81 GLU A C 1
ATOM 666 O O . GLU A 1 81 ? -23.335 -4.379 -1.312 1.00 55.75 81 GLU A O 1
ATOM 671 N N . ASN A 1 82 ? -22.522 -4.272 0.774 1.00 49.09 82 ASN A N 1
ATOM 672 C CA . ASN A 1 82 ? -21.222 -4.889 0.488 1.00 49.09 82 ASN A CA 1
ATOM 6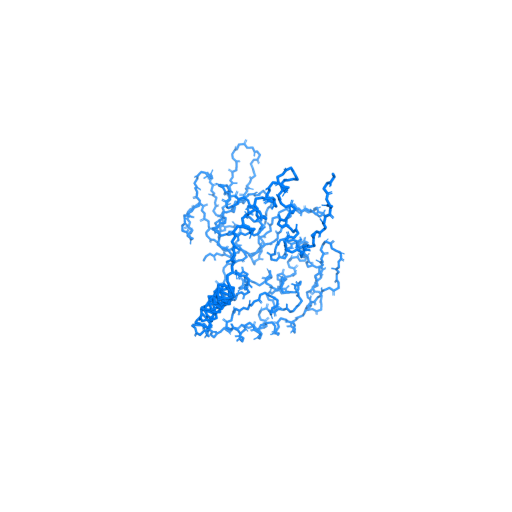73 C C . ASN A 1 82 ? -20.923 -6.176 1.271 1.00 49.09 82 ASN A C 1
ATOM 675 O O . ASN A 1 82 ? -19.764 -6.429 1.605 1.00 49.09 82 ASN A O 1
ATOM 679 N N . THR A 1 83 ? -21.879 -7.093 1.446 1.00 53.81 83 THR A N 1
ATOM 680 C CA . THR A 1 83 ? -21.478 -8.510 1.595 1.00 53.81 83 THR A CA 1
ATOM 681 C C . THR A 1 83 ? -21.021 -9.049 0.233 1.00 53.81 83 THR A C 1
ATOM 683 O O . THR A 1 83 ? -21.593 -9.969 -0.346 1.00 53.81 83 THR A O 1
ATOM 686 N N . LYS A 1 84 ? -19.963 -8.440 -0.323 1.00 61.53 84 LYS A N 1
ATOM 687 C CA . LYS A 1 84 ? -19.168 -9.061 -1.375 1.00 61.53 84 LYS A CA 1
ATOM 688 C C . LYS A 1 84 ? -18.656 -10.368 -0.788 1.00 61.53 84 LYS A C 1
ATOM 690 O O . LYS A 1 84 ? -17.955 -10.359 0.223 1.00 61.53 84 LYS A O 1
ATOM 695 N N . ASN A 1 85 ? -18.997 -11.482 -1.426 1.00 70.31 85 ASN A N 1
ATOM 696 C CA . ASN A 1 85 ? -18.385 -12.772 -1.132 1.00 70.31 85 ASN A CA 1
ATOM 697 C C . ASN A 1 85 ? -16.919 -12.723 -1.578 1.00 70.31 85 ASN A C 1
ATOM 699 O O . ASN A 1 85 ? -16.567 -13.149 -2.676 1.00 70.31 85 ASN A O 1
ATOM 703 N N . VAL A 1 86 ? -16.066 -12.143 -0.735 1.00 84.56 86 VAL A N 1
ATOM 704 C CA . VAL A 1 86 ? -14.631 -12.054 -0.975 1.00 84.56 86 VAL A CA 1
ATOM 705 C C . VAL A 1 86 ? -14.023 -13.418 -0.715 1.00 84.56 86 VAL A C 1
ATOM 707 O O . VAL A 1 86 ? -14.085 -13.944 0.394 1.00 84.56 86 VAL A O 1
ATOM 710 N N . THR A 1 87 ? -13.420 -13.987 -1.751 1.00 88.56 87 THR A N 1
ATOM 711 C CA . THR A 1 87 ? -12.717 -15.264 -1.654 1.00 88.56 87 THR A CA 1
ATOM 712 C C . THR A 1 87 ? -11.240 -15.014 -1.908 1.00 88.56 87 THR A C 1
ATOM 714 O O . THR A 1 87 ? -10.869 -14.499 -2.958 1.00 88.56 87 THR A O 1
ATOM 717 N N . ILE A 1 88 ? -10.388 -15.358 -0.944 1.00 92.56 88 ILE A N 1
ATOM 718 C CA . ILE A 1 88 ? -8.935 -15.176 -1.047 1.00 92.56 88 ILE A CA 1
ATOM 719 C C . ILE A 1 88 ? -8.272 -16.527 -0.803 1.00 92.56 88 ILE A C 1
ATOM 721 O O . ILE A 1 88 ? -8.414 -17.108 0.276 1.00 92.56 88 ILE A O 1
ATOM 725 N N . ASP A 1 89 ? -7.519 -17.024 -1.785 1.00 94.56 89 ASP A N 1
ATOM 726 C CA . ASP A 1 89 ? -6.714 -18.227 -1.588 1.00 94.56 89 ASP A CA 1
ATOM 727 C C . ASP A 1 89 ? -5.502 -17.918 -0.701 1.00 94.56 89 ASP A C 1
ATOM 729 O O . ASP A 1 89 ? -4.525 -17.295 -1.122 1.00 94.56 89 ASP A O 1
ATOM 733 N N . LYS A 1 90 ? -5.554 -18.389 0.548 1.00 96.31 90 LYS A N 1
ATOM 734 C CA . LYS A 1 90 ? -4.518 -18.141 1.562 1.00 96.31 90 LYS A CA 1
ATOM 735 C C . LYS A 1 90 ? -3.136 -18.636 1.143 1.00 96.31 90 LYS A C 1
ATOM 737 O O . LYS A 1 90 ? -2.126 -18.042 1.520 1.00 96.31 90 LYS A O 1
ATOM 742 N N . LYS A 1 91 ? -3.076 -19.742 0.390 1.00 96.06 91 LYS A N 1
ATOM 743 C CA . LYS A 1 91 ? -1.806 -20.314 -0.068 1.00 96.06 91 LYS A CA 1
ATOM 744 C C . LYS A 1 91 ? -1.141 -19.384 -1.083 1.00 96.06 91 LYS A C 1
ATOM 746 O O . LYS A 1 91 ? -0.030 -18.925 -0.823 1.00 96.06 91 LYS A O 1
ATOM 751 N N . SER A 1 92 ? -1.844 -19.067 -2.167 1.00 94.75 92 SER A N 1
ATOM 752 C CA . SER A 1 92 ? -1.358 -18.177 -3.225 1.00 94.75 92 SER A CA 1
ATOM 753 C C . SER A 1 92 ? -1.051 -16.784 -2.684 1.00 94.75 92 SER A C 1
ATOM 755 O O . SER A 1 92 ? -0.027 -16.208 -3.040 1.00 94.75 92 SER A O 1
ATOM 757 N N . PHE A 1 93 ? -1.874 -16.271 -1.760 1.00 95.94 93 PHE A N 1
ATOM 758 C CA . PHE A 1 93 ? -1.620 -14.999 -1.082 1.00 95.94 93 PHE A CA 1
ATOM 759 C C . PHE A 1 93 ? -0.246 -14.990 -0.400 1.00 95.94 93 PHE A C 1
ATOM 761 O O . PHE A 1 93 ? 0.555 -14.078 -0.616 1.00 95.94 93 PHE A O 1
ATOM 768 N N . PHE A 1 94 ? 0.048 -16.002 0.427 1.00 97.44 94 PHE A N 1
ATOM 769 C CA . PHE A 1 94 ? 1.309 -16.038 1.164 1.00 97.44 94 PHE A CA 1
ATOM 770 C C . PHE A 1 94 ? 2.515 -16.269 0.243 1.00 97.44 94 PHE A C 1
ATOM 772 O O . PHE A 1 94 ? 3.558 -15.641 0.421 1.00 97.44 94 PHE A O 1
ATOM 779 N N . GLU A 1 95 ? 2.376 -17.146 -0.752 1.00 96.06 95 GLU A N 1
ATOM 780 C CA . GLU A 1 95 ? 3.428 -17.414 -1.739 1.00 96.06 95 GLU A CA 1
ATOM 781 C C . GLU A 1 95 ? 3.785 -16.150 -2.538 1.00 96.06 95 GLU A C 1
ATOM 783 O O . GLU A 1 95 ? 4.970 -15.846 -2.701 1.00 96.06 95 GLU A O 1
ATOM 788 N N . LEU A 1 96 ? 2.782 -15.358 -2.935 1.00 94.81 96 LEU A N 1
ATOM 789 C CA . LEU A 1 96 ? 2.966 -14.091 -3.645 1.00 94.81 96 LEU A CA 1
ATOM 790 C C . LEU A 1 96 ? 3.717 -13.053 -2.802 1.00 94.81 96 LEU A C 1
ATOM 792 O O . LEU A 1 96 ? 4.720 -12.499 -3.261 1.00 94.81 96 LEU A O 1
ATOM 796 N N . ILE A 1 97 ? 3.284 -12.798 -1.562 1.00 96.31 97 ILE A N 1
ATOM 797 C CA . ILE A 1 97 ? 3.980 -11.812 -0.719 1.00 96.31 97 ILE A CA 1
ATOM 798 C C . ILE A 1 97 ? 5.390 -12.275 -0.350 1.00 96.31 97 ILE A C 1
ATOM 800 O O . ILE A 1 97 ? 6.285 -11.443 -0.233 1.00 96.31 97 ILE A O 1
ATOM 804 N N . LEU A 1 98 ? 5.619 -13.586 -0.190 1.00 97.38 98 LEU A N 1
ATOM 805 C CA . LEU A 1 98 ? 6.941 -14.130 0.111 1.00 97.38 98 LEU A CA 1
ATOM 806 C C . LEU A 1 98 ? 7.881 -13.969 -1.085 1.00 97.38 98 LEU A C 1
ATOM 808 O O . LEU A 1 98 ? 9.031 -13.575 -0.903 1.00 97.38 98 LEU A O 1
ATOM 812 N N . MET A 1 99 ? 7.397 -14.223 -2.302 1.00 95.62 99 MET A N 1
ATOM 813 C CA . MET A 1 99 ? 8.145 -13.956 -3.530 1.00 95.62 99 MET A CA 1
ATOM 814 C C . MET A 1 99 ? 8.520 -12.471 -3.633 1.00 95.62 99 MET A C 1
ATOM 816 O O . MET A 1 99 ? 9.691 -12.148 -3.822 1.00 95.62 99 MET A O 1
ATOM 820 N N . ARG A 1 100 ? 7.566 -11.554 -3.429 1.00 95.50 100 ARG A N 1
ATOM 821 C CA . ARG A 1 100 ? 7.842 -10.108 -3.469 1.00 95.50 100 ARG A CA 1
ATOM 822 C C . ARG A 1 100 ? 8.783 -9.658 -2.350 1.00 95.50 100 ARG A C 1
ATOM 824 O O . ARG A 1 100 ? 9.651 -8.821 -2.581 1.00 95.50 100 ARG A O 1
ATOM 831 N N . ALA A 1 101 ? 8.683 -10.252 -1.161 1.00 96.31 101 ALA A N 1
ATOM 832 C CA . ALA A 1 101 ? 9.601 -9.984 -0.057 1.00 96.31 101 ALA A CA 1
ATOM 833 C C . ALA A 1 101 ? 11.046 -10.381 -0.394 1.00 96.31 101 ALA A C 1
ATOM 835 O O . ALA A 1 101 ? 11.964 -9.636 -0.053 1.00 96.31 101 ALA A O 1
ATOM 836 N N . LYS A 1 102 ? 11.252 -11.507 -1.094 1.00 95.81 102 LYS A N 1
ATOM 837 C CA . LYS A 1 102 ? 12.579 -11.931 -1.574 1.00 95.81 102 LYS A CA 1
ATOM 838 C C . LYS A 1 102 ? 13.174 -10.917 -2.547 1.00 95.81 102 LYS A C 1
ATOM 840 O O . LYS A 1 102 ? 14.310 -10.503 -2.350 1.00 95.81 102 LYS A O 1
ATOM 845 N N . ILE A 1 103 ? 12.380 -10.429 -3.503 1.00 93.00 103 ILE A N 1
ATOM 846 C CA . ILE A 1 103 ? 12.810 -9.376 -4.438 1.00 93.00 103 ILE A CA 1
ATOM 847 C C . ILE A 1 103 ? 13.234 -8.117 -3.670 1.00 93.00 103 ILE A C 1
ATOM 849 O O . ILE A 1 103 ? 14.319 -7.584 -3.901 1.00 93.00 103 ILE A O 1
ATOM 853 N N . LEU A 1 104 ? 12.418 -7.642 -2.718 1.00 92.62 104 LEU A N 1
ATOM 854 C CA . LEU A 1 104 ? 12.769 -6.454 -1.929 1.00 92.62 104 LEU A CA 1
ATOM 855 C C . LEU A 1 104 ? 14.031 -6.664 -1.081 1.00 92.62 104 LEU A C 1
ATOM 857 O O . LEU A 1 104 ? 14.821 -5.731 -0.930 1.00 92.62 104 LEU A O 1
ATOM 861 N N . HIS A 1 105 ? 14.228 -7.870 -0.549 1.00 93.19 105 HIS A N 1
ATOM 862 C CA . HIS A 1 105 ? 15.421 -8.232 0.206 1.00 93.19 105 HIS A CA 1
ATOM 863 C C . HIS A 1 105 ? 16.682 -8.209 -0.671 1.00 93.19 105 HIS A C 1
ATOM 865 O O . HIS A 1 105 ? 17.635 -7.498 -0.352 1.00 93.19 105 HIS A O 1
ATOM 871 N N . GLU A 1 106 ? 16.663 -8.911 -1.808 1.00 91.56 106 GLU A N 1
ATOM 872 C CA . GLU A 1 106 ? 17.778 -8.989 -2.764 1.00 91.56 106 GLU A CA 1
ATOM 873 C C . GLU A 1 106 ? 18.170 -7.613 -3.313 1.00 91.56 106 GLU A C 1
ATOM 875 O O . GLU A 1 106 ? 19.350 -7.311 -3.496 1.00 91.56 106 GLU A O 1
ATOM 880 N N . ARG A 1 107 ? 17.179 -6.746 -3.544 1.00 88.12 107 ARG A N 1
ATOM 881 C CA . ARG A 1 107 ? 17.383 -5.385 -4.059 1.00 88.12 107 ARG A CA 1
ATOM 882 C C . ARG A 1 107 ? 17.707 -4.360 -2.973 1.00 88.12 107 ARG A C 1
ATOM 884 O O . ARG A 1 107 ? 17.907 -3.191 -3.300 1.00 88.12 107 ARG A O 1
ATOM 891 N N . ILE A 1 108 ? 17.749 -4.767 -1.699 1.00 88.00 108 ILE A N 1
ATOM 892 C CA . ILE A 1 108 ? 17.961 -3.880 -0.541 1.00 88.00 108 ILE A CA 1
ATOM 893 C C . ILE A 1 108 ? 16.977 -2.695 -0.593 1.00 88.00 108 ILE A C 1
ATOM 895 O O . ILE A 1 108 ? 17.317 -1.532 -0.363 1.00 88.00 108 ILE A O 1
ATOM 899 N N . ALA A 1 109 ? 15.739 -2.996 -0.971 1.00 87.38 109 ALA A N 1
ATOM 900 C CA . ALA A 1 109 ? 14.738 -2.002 -1.285 1.00 87.38 109 ALA A CA 1
ATOM 901 C C . ALA A 1 109 ? 13.982 -1.561 -0.027 1.00 87.38 109 ALA A C 1
ATOM 903 O O . ALA A 1 109 ? 13.606 -2.369 0.828 1.00 87.38 109 ALA A O 1
ATOM 904 N N . ASN A 1 110 ? 13.738 -0.255 0.064 1.00 90.12 110 ASN A N 1
ATOM 905 C CA . ASN A 1 110 ? 13.042 0.349 1.192 1.00 90.12 110 ASN A CA 1
ATOM 906 C C . ASN A 1 110 ? 11.573 0.598 0.837 1.00 90.12 110 ASN A C 1
ATOM 908 O O . ASN A 1 110 ? 11.229 0.874 -0.313 1.00 90.12 110 ASN A O 1
ATOM 912 N N . TYR A 1 111 ? 10.713 0.563 1.843 1.00 90.56 111 TYR A N 1
ATOM 913 C CA . TYR A 1 111 ? 9.310 0.965 1.754 1.00 90.56 111 TYR A CA 1
ATOM 914 C C . TYR A 1 111 ? 8.916 1.725 3.018 1.00 90.56 111 TYR A C 1
ATOM 916 O O . TYR A 1 111 ? 9.712 1.853 3.956 1.00 90.56 111 TYR A O 1
ATOM 924 N N . ARG A 1 112 ? 7.712 2.298 3.042 1.00 88.12 112 ARG A N 1
ATOM 925 C CA . ARG A 1 112 ? 7.288 3.177 4.136 1.00 88.12 112 ARG A CA 1
ATOM 926 C C . ARG A 1 112 ? 5.983 2.737 4.773 1.00 88.12 112 ARG A C 1
ATOM 928 O O . ARG A 1 112 ? 5.230 1.943 4.230 1.00 88.12 112 ARG A O 1
ATOM 935 N N . SER A 1 113 ? 5.730 3.274 5.962 1.00 89.12 113 SER A N 1
ATOM 936 C CA . SER A 1 113 ? 4.399 3.240 6.580 1.00 89.12 113 SER A CA 1
ATOM 937 C C . SER A 1 113 ? 3.387 4.025 5.746 1.00 89.12 113 SER A C 1
ATOM 939 O O . SER A 1 113 ? 3.786 4.982 5.090 1.00 89.12 113 SER A O 1
ATOM 941 N N . PHE A 1 114 ? 2.092 3.775 5.944 1.00 86.19 114 PHE A N 1
ATOM 942 C CA . PHE A 1 114 ? 0.998 4.521 5.297 1.00 86.19 114 PHE A CA 1
ATOM 943 C C . PHE A 1 114 ? 1.091 6.052 5.438 1.00 86.19 114 PHE A C 1
ATOM 945 O O . PHE A 1 114 ? 0.663 6.786 4.561 1.00 86.19 114 PHE A O 1
ATOM 952 N N . THR A 1 115 ? 1.686 6.555 6.526 1.00 81.00 115 THR A N 1
ATOM 953 C CA . THR A 1 115 ? 1.879 8.003 6.755 1.00 81.00 115 THR A CA 1
ATOM 954 C C . THR A 1 115 ? 3.168 8.570 6.151 1.00 81.00 115 THR A C 1
ATOM 956 O O . THR A 1 115 ? 3.484 9.732 6.377 1.00 81.00 115 THR A O 1
ATOM 959 N N . GLY A 1 116 ? 3.998 7.748 5.503 1.00 80.31 116 GLY A N 1
ATOM 960 C CA . GLY A 1 116 ? 5.322 8.135 5.001 1.00 80.31 116 GLY A CA 1
ATOM 961 C C . GLY A 1 116 ? 6.396 8.402 6.075 1.00 80.31 116 GLY A C 1
ATOM 962 O O . GLY A 1 116 ? 7.566 8.574 5.725 1.00 80.31 116 GLY A O 1
ATOM 963 N N . LYS A 1 117 ? 6.039 8.408 7.373 1.00 82.56 117 LYS A N 1
ATOM 964 C CA . LYS A 1 117 ? 6.925 8.805 8.490 1.00 82.56 117 LYS A CA 1
ATOM 965 C C . LYS A 1 117 ? 7.964 7.756 8.890 1.00 82.56 117 LYS A C 1
ATOM 967 O O . LYS A 1 117 ? 9.023 8.108 9.405 1.00 82.56 117 LYS A O 1
ATOM 972 N N . SER A 1 118 ? 7.651 6.469 8.740 1.00 86.31 118 SER A N 1
ATOM 973 C CA . SER A 1 118 ? 8.561 5.369 9.089 1.00 86.31 118 SER A CA 1
ATOM 974 C C . SER A 1 118 ? 9.061 4.649 7.847 1.00 86.31 118 SER A C 1
ATOM 976 O O . SER A 1 118 ? 8.325 4.518 6.873 1.00 86.31 118 SER A O 1
ATOM 978 N N . TYR A 1 119 ? 10.295 4.156 7.931 1.00 89.06 119 TYR A N 1
ATOM 979 C CA . TYR A 1 119 ? 10.997 3.463 6.857 1.00 89.06 119 TYR A CA 1
ATOM 980 C C . TYR A 1 119 ? 11.287 2.026 7.268 1.00 89.06 119 TYR A C 1
ATOM 982 O O . TYR A 1 119 ? 11.754 1.774 8.386 1.00 89.06 119 TYR A O 1
ATOM 990 N N . TYR A 1 120 ? 11.037 1.108 6.347 1.00 93.00 120 TYR A N 1
ATOM 991 C CA . TYR A 1 120 ? 11.185 -0.320 6.552 1.00 93.00 120 TYR A CA 1
ATOM 992 C C . TYR A 1 120 ? 11.944 -0.962 5.400 1.00 93.00 120 TYR A C 1
ATOM 994 O O . TYR A 1 120 ? 11.996 -0.428 4.289 1.00 93.00 120 TYR A O 1
ATOM 1002 N N . ARG A 1 121 ? 12.518 -2.125 5.688 1.00 94.06 121 ARG A N 1
ATOM 1003 C CA . ARG A 1 121 ? 13.190 -2.986 4.720 1.00 94.06 121 ARG A CA 1
ATOM 1004 C C . ARG A 1 121 ? 12.975 -4.443 5.101 1.00 94.06 121 ARG A C 1
ATOM 1006 O O . ARG A 1 121 ? 12.940 -4.769 6.289 1.00 94.06 121 ARG A O 1
ATOM 1013 N N . ILE A 1 122 ? 12.872 -5.313 4.099 1.00 96.31 122 ILE A N 1
ATOM 1014 C CA . ILE A 1 122 ? 12.930 -6.760 4.318 1.00 96.31 122 ILE A CA 1
ATOM 1015 C C . ILE A 1 122 ? 14.396 -7.151 4.485 1.00 96.31 122 ILE A C 1
ATOM 1017 O O . ILE A 1 122 ? 15.182 -7.034 3.543 1.00 96.31 122 ILE A O 1
ATOM 1021 N N . TYR A 1 123 ? 14.786 -7.571 5.688 1.00 94.50 123 TYR A N 1
ATOM 1022 C CA . TYR A 1 123 ? 16.185 -7.913 5.963 1.00 94.50 123 TYR A CA 1
ATOM 1023 C C . TYR A 1 123 ? 16.466 -9.416 5.877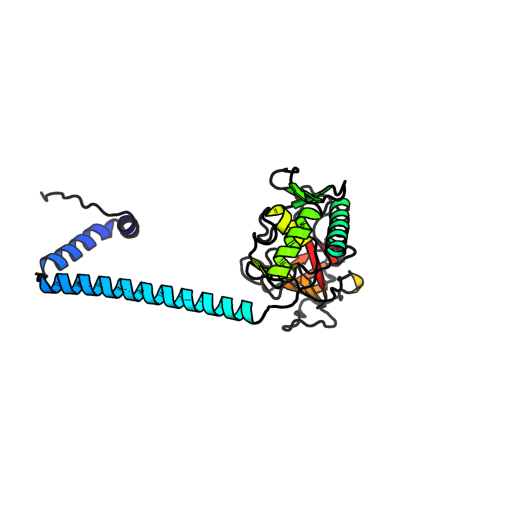 1.00 94.50 123 TYR A C 1
ATOM 1025 O O . TYR A 1 123 ? 17.632 -9.777 5.767 1.00 94.50 123 TYR A O 1
ATOM 1033 N N . ASP A 1 124 ? 15.437 -10.269 5.920 1.00 95.75 124 ASP A N 1
ATOM 1034 C CA . ASP A 1 124 ? 15.563 -11.717 5.717 1.00 95.75 124 ASP A CA 1
ATOM 1035 C C . ASP A 1 124 ? 14.204 -12.349 5.330 1.00 95.75 124 ASP A C 1
ATOM 1037 O O . ASP A 1 124 ? 13.136 -11.818 5.656 1.00 95.75 124 ASP A O 1
ATOM 1041 N N . THR A 1 125 ? 14.241 -13.493 4.640 1.00 95.88 125 THR A N 1
ATOM 1042 C CA . THR A 1 125 ? 13.076 -14.314 4.257 1.00 95.88 125 THR A CA 1
ATOM 1043 C C . THR A 1 125 ? 13.219 -15.813 4.596 1.00 95.88 125 THR A C 1
ATOM 1045 O O . THR A 1 125 ? 12.490 -16.660 4.068 1.00 95.88 125 THR A O 1
ATOM 1048 N N . THR A 1 126 ? 14.169 -16.177 5.465 1.00 93.94 126 THR A N 1
ATOM 1049 C CA . THR A 1 126 ? 14.427 -17.574 5.858 1.00 93.94 126 THR A CA 1
ATOM 1050 C C . THR A 1 126 ? 13.246 -18.242 6.574 1.00 93.94 126 THR A C 1
ATOM 1052 O O . THR A 1 126 ? 12.369 -17.599 7.153 1.00 93.94 126 THR A O 1
ATOM 1055 N N . ASN A 1 127 ? 13.217 -19.581 6.558 1.00 92.12 127 ASN A N 1
ATOM 1056 C CA . ASN A 1 127 ? 12.251 -20.400 7.306 1.00 92.12 127 ASN A CA 1
ATOM 1057 C C . ASN A 1 127 ? 10.769 -20.069 7.031 1.00 92.12 127 ASN A C 1
ATOM 1059 O O . ASN A 1 127 ? 9.934 -20.175 7.932 1.00 92.12 127 ASN A O 1
ATOM 1063 N N . ASN A 1 128 ? 10.435 -19.658 5.801 1.00 92.81 128 ASN A N 1
ATOM 1064 C CA . ASN A 1 128 ? 9.087 -19.217 5.413 1.00 92.81 128 ASN A CA 1
ATOM 1065 C C . ASN A 1 128 ? 8.535 -18.098 6.315 1.00 92.81 128 ASN A C 1
ATOM 1067 O O . ASN A 1 128 ? 7.338 -18.048 6.619 1.00 92.81 128 ASN A O 1
ATOM 1071 N N . LYS A 1 129 ? 9.417 -17.205 6.765 1.00 96.69 129 LYS A N 1
ATOM 1072 C CA . LYS A 1 129 ? 9.082 -16.007 7.530 1.00 96.69 129 LYS A CA 1
ATOM 1073 C C . LYS A 1 129 ? 9.606 -14.785 6.809 1.00 96.69 129 LYS A C 1
ATOM 1075 O O . LYS A 1 129 ? 10.638 -14.846 6.159 1.00 96.69 129 LYS A O 1
ATOM 1080 N N . ILE A 1 130 ? 8.900 -13.674 6.952 1.00 98.25 130 ILE A N 1
ATOM 1081 C CA . ILE A 1 130 ? 9.321 -12.380 6.423 1.00 98.25 130 ILE A CA 1
ATOM 1082 C C . ILE A 1 130 ? 9.788 -11.547 7.606 1.00 98.25 130 ILE A C 1
ATOM 1084 O O . ILE A 1 130 ? 9.006 -11.276 8.523 1.00 98.25 130 ILE A O 1
ATOM 1088 N N . TYR A 1 131 ? 11.063 -11.173 7.595 1.00 97.88 131 TYR A N 1
ATOM 1089 C CA . TYR A 1 131 ? 11.694 -10.411 8.657 1.00 97.88 131 TYR A CA 1
ATOM 1090 C C . TYR A 1 131 ? 11.887 -8.951 8.246 1.00 97.88 131 TYR A C 1
ATOM 1092 O O . TYR A 1 131 ? 12.370 -8.645 7.154 1.00 97.88 131 TYR A O 1
ATOM 1100 N N . ILE A 1 132 ? 11.505 -8.041 9.140 1.00 97.31 132 ILE A N 1
ATOM 1101 C CA . ILE A 1 132 ? 11.391 -6.613 8.850 1.00 97.31 132 ILE A CA 1
ATOM 1102 C C . ILE A 1 132 ? 12.314 -5.820 9.765 1.00 97.31 132 ILE A C 1
ATOM 1104 O O . ILE A 1 132 ? 12.326 -5.990 10.987 1.00 97.31 132 ILE A O 1
ATOM 1108 N N . GLU A 1 133 ? 13.058 -4.906 9.156 1.00 95.06 133 GLU A N 1
ATOM 1109 C CA . GLU A 1 133 ? 13.904 -3.945 9.839 1.00 95.06 133 GLU A CA 1
ATOM 1110 C C . GLU A 1 133 ? 13.244 -2.568 9.818 1.00 95.06 133 GLU A C 1
ATOM 1112 O O . GLU A 1 133 ? 12.820 -2.074 8.774 1.00 95.06 133 GLU A O 1
ATOM 1117 N N . ASN A 1 134 ? 13.190 -1.915 10.976 1.00 93.06 134 ASN A N 1
ATOM 1118 C CA . ASN A 1 134 ? 12.849 -0.503 11.066 1.00 93.06 134 ASN A CA 1
ATOM 1119 C C . ASN A 1 134 ? 14.107 0.348 10.898 1.00 93.06 134 ASN A C 1
ATOM 1121 O O . ASN A 1 134 ? 14.881 0.490 11.844 1.00 93.06 134 ASN A O 1
ATOM 1125 N N . LEU A 1 135 ? 14.262 0.993 9.746 1.00 90.00 135 LEU A N 1
ATOM 1126 C CA . LEU A 1 135 ? 15.470 1.757 9.425 1.00 90.00 135 LEU A CA 1
ATOM 1127 C C . LEU A 1 135 ? 15.669 2.990 10.319 1.00 90.00 135 LEU A C 1
ATOM 1129 O O . LEU A 1 135 ? 16.791 3.457 10.477 1.00 90.00 135 LEU A O 1
ATOM 1133 N N . ARG A 1 136 ? 14.605 3.508 10.949 1.00 86.00 136 ARG A N 1
ATOM 1134 C CA . ARG A 1 136 ? 14.703 4.639 11.889 1.00 86.00 136 ARG A CA 1
ATOM 1135 C C . ARG A 1 136 ? 15.272 4.224 13.246 1.00 86.00 136 ARG A C 1
ATOM 1137 O O . ARG A 1 136 ? 15.902 5.031 13.915 1.00 86.00 136 ARG A O 1
ATOM 1144 N N . THR A 1 137 ? 14.983 3.002 13.690 1.00 88.06 137 THR A N 1
ATOM 1145 C CA . THR A 1 137 ? 15.310 2.531 15.055 1.00 88.06 137 THR A CA 1
ATOM 1146 C C . THR A 1 137 ? 16.349 1.411 15.077 1.00 88.06 137 THR A C 1
ATOM 1148 O O . THR A 1 137 ? 16.803 1.046 16.153 1.00 88.06 137 THR A O 1
ATOM 1151 N N . GLY A 1 138 ? 16.695 0.831 13.924 1.00 86.81 138 GLY A N 1
ATOM 1152 C CA . GLY A 1 138 ? 17.566 -0.345 13.811 1.00 86.81 138 GLY A CA 1
ATOM 1153 C C . GLY A 1 138 ? 16.940 -1.648 14.326 1.00 86.81 138 GLY A C 1
ATOM 1154 O O . GLY A 1 138 ? 17.619 -2.662 14.441 1.00 86.81 138 GLY A O 1
ATOM 1155 N N . ARG A 1 139 ? 15.647 -1.647 14.677 1.00 89.06 139 ARG A N 1
ATOM 1156 C CA . ARG A 1 139 ? 14.958 -2.816 15.238 1.00 89.06 139 ARG A CA 1
ATOM 1157 C C . ARG A 1 139 ? 14.738 -3.886 14.162 1.00 89.06 139 ARG A C 1
ATOM 1159 O O . ARG A 1 139 ? 14.056 -3.604 13.182 1.00 89.06 139 ARG A O 1
ATOM 1166 N N . THR A 1 140 ? 15.216 -5.108 14.411 1.00 90.25 140 THR A N 1
ATOM 1167 C CA . THR A 1 140 ? 15.129 -6.274 13.500 1.00 90.25 140 THR A CA 1
ATOM 1168 C C . THR A 1 140 ? 14.339 -7.460 14.063 1.00 90.25 140 THR A C 1
ATOM 1170 O O . THR A 1 140 ? 14.137 -8.456 13.392 1.00 90.25 140 THR A O 1
ATOM 1173 N N . ASN A 1 141 ? 13.827 -7.401 15.291 1.00 87.56 141 ASN A N 1
ATOM 1174 C CA . ASN A 1 141 ? 13.109 -8.542 15.881 1.00 87.56 141 ASN A CA 1
ATOM 1175 C C . ASN A 1 141 ? 11.659 -8.728 15.368 1.00 87.56 141 ASN A C 1
ATOM 1177 O O . ASN A 1 141 ? 10.928 -9.555 15.912 1.00 87.56 141 ASN A O 1
ATOM 1181 N N . SER A 1 142 ? 11.214 -7.961 14.366 1.00 93.56 142 SER A N 1
ATOM 1182 C CA . SER A 1 142 ? 9.852 -8.051 13.827 1.00 93.56 142 SER A CA 1
ATOM 1183 C C . SER A 1 142 ? 9.810 -9.040 12.669 1.00 93.56 142 SER A C 1
ATOM 1185 O O . SER A 1 142 ? 10.554 -8.899 11.703 1.00 93.56 142 SER A O 1
ATOM 1187 N N . ASN A 1 143 ? 8.937 -10.039 12.754 1.00 96.75 143 ASN A N 1
ATOM 1188 C CA . ASN A 1 143 ? 8.726 -11.004 11.681 1.00 96.75 143 ASN A CA 1
ATOM 1189 C C . ASN A 1 143 ? 7.316 -11.580 11.723 1.00 96.75 143 ASN A C 1
ATOM 1191 O O . ASN A 1 143 ? 6.676 -11.619 12.777 1.00 96.75 143 ASN A O 1
ATOM 1195 N N . PHE A 1 144 ? 6.858 -12.069 10.578 1.00 97.69 144 PHE A N 1
ATOM 1196 C CA . PHE A 1 144 ? 5.593 -12.780 10.473 1.00 97.69 144 PHE A CA 1
ATOM 1197 C C . PHE A 1 144 ? 5.710 -13.995 9.551 1.00 97.69 144 PHE A C 1
ATOM 1199 O O . PHE A 1 144 ? 6.652 -14.130 8.772 1.00 97.69 144 PHE A O 1
ATOM 1206 N N . SER A 1 145 ? 4.750 -14.908 9.680 1.00 96.94 145 SER A N 1
ATOM 1207 C CA . SER A 1 145 ? 4.674 -16.157 8.913 1.00 96.94 145 SER A CA 1
ATOM 1208 C C . SER A 1 145 ? 3.299 -16.297 8.269 1.00 96.94 145 SER A C 1
ATOM 1210 O O . SER A 1 145 ? 2.403 -15.495 8.547 1.00 96.94 145 SER A O 1
ATOM 1212 N N . ARG A 1 146 ? 3.100 -17.375 7.506 1.00 97.06 146 ARG A N 1
ATOM 1213 C CA . ARG A 1 146 ? 1.801 -17.736 6.928 1.00 97.06 146 ARG A CA 1
ATOM 1214 C C . ARG A 1 146 ? 0.657 -17.728 7.941 1.00 97.06 146 ARG A C 1
ATOM 1216 O O . ARG A 1 146 ? -0.411 -17.209 7.659 1.00 97.06 146 ARG A O 1
ATOM 1223 N N . LYS A 1 147 ? 0.888 -18.207 9.167 1.00 97.12 147 LYS A N 1
ATOM 1224 C CA . LYS A 1 147 ? -0.149 -18.205 10.213 1.00 97.12 147 LYS A CA 1
ATOM 1225 C C . LYS A 1 147 ? -0.662 -16.792 10.525 1.00 97.12 147 LYS A C 1
ATOM 1227 O O . LYS A 1 147 ? -1.838 -16.616 10.820 1.00 97.12 147 LYS A O 1
ATOM 1232 N N . THR A 1 148 ? 0.214 -15.787 10.472 1.00 96.75 148 THR A N 1
ATOM 1233 C CA . THR A 1 148 ? -0.168 -14.385 10.689 1.00 96.75 148 THR A CA 1
ATOM 1234 C C . THR A 1 148 ? -1.044 -13.878 9.549 1.00 96.75 148 THR A C 1
ATOM 1236 O O . THR A 1 148 ? -2.042 -13.215 9.811 1.00 96.75 148 THR A O 1
ATOM 1239 N N . THR A 1 149 ? -0.691 -14.196 8.303 1.00 97.00 149 THR A N 1
ATOM 1240 C CA . THR A 1 149 ? -1.449 -13.745 7.131 1.00 97.00 149 THR A CA 1
ATOM 1241 C C . THR A 1 149 ? -2.763 -14.487 6.970 1.00 97.00 149 THR A C 1
ATOM 1243 O O . THR A 1 149 ? -3.751 -13.858 6.632 1.00 97.00 149 THR A O 1
ATOM 1246 N N . ASP A 1 150 ? -2.816 -15.779 7.292 1.00 97.75 150 ASP A N 1
ATOM 1247 C CA . ASP A 1 150 ? -4.047 -16.572 7.237 1.00 97.75 150 ASP A CA 1
ATOM 1248 C C . ASP A 1 150 ? -5.128 -15.974 8.152 1.00 97.75 150 ASP A C 1
ATOM 1250 O O . ASP A 1 150 ? -6.264 -15.797 7.720 1.00 97.75 150 ASP A O 1
ATOM 1254 N N . LEU A 1 151 ? -4.754 -15.579 9.378 1.00 97.31 151 LEU A N 1
ATOM 1255 C CA . LEU A 1 151 ? -5.653 -14.895 10.315 1.00 97.31 151 LEU A CA 1
ATOM 1256 C C . LEU A 1 151 ? -6.074 -13.504 9.825 1.00 97.31 151 LEU A C 1
ATOM 1258 O O . LEU A 1 151 ? -7.201 -13.083 10.065 1.00 97.31 151 LEU A O 1
ATOM 1262 N N . ALA A 1 152 ? -5.168 -12.777 9.170 1.00 96.69 152 ALA A N 1
ATOM 1263 C CA . ALA A 1 152 ? -5.466 -11.465 8.604 1.00 96.69 152 ALA A CA 1
ATOM 1264 C C . ALA A 1 152 ? -6.482 -11.582 7.457 1.00 96.69 152 ALA A C 1
ATOM 1266 O O . ALA A 1 152 ? -7.449 -10.827 7.396 1.00 96.69 152 ALA A O 1
ATOM 1267 N N . ILE A 1 153 ? -6.293 -12.581 6.589 1.00 96.69 153 ILE A N 1
ATOM 1268 C CA . ILE A 1 153 ? -7.203 -12.912 5.491 1.00 96.69 153 ILE A CA 1
ATOM 1269 C C . ILE A 1 153 ? -8.576 -13.306 6.033 1.00 96.69 153 ILE A C 1
ATOM 1271 O O . ILE A 1 153 ? -9.573 -12.812 5.522 1.00 96.69 153 ILE A O 1
ATOM 1275 N N . ASP A 1 154 ? -8.648 -14.124 7.087 1.00 95.44 154 ASP A N 1
ATOM 1276 C CA . ASP A 1 154 ? -9.930 -14.495 7.706 1.00 95.44 154 ASP A CA 1
ATOM 1277 C C . ASP A 1 154 ? -10.726 -13.273 8.170 1.00 95.44 154 ASP A C 1
ATOM 1279 O O . ASP A 1 154 ? -11.929 -13.183 7.922 1.00 95.44 154 ASP A O 1
ATOM 1283 N N . ARG A 1 155 ? -10.055 -12.299 8.794 1.00 95.00 155 ARG A N 1
ATOM 1284 C CA . ARG A 1 155 ? -10.689 -11.035 9.193 1.00 95.00 155 ARG A CA 1
ATOM 1285 C C . ARG A 1 155 ? -11.161 -10.244 7.984 1.00 95.00 155 ARG A C 1
ATOM 1287 O O . ARG A 1 155 ? -12.270 -9.726 7.997 1.00 95.00 155 ARG A O 1
ATOM 1294 N N . LEU A 1 156 ? -10.326 -10.158 6.949 1.00 94.00 156 LEU A N 1
ATOM 1295 C CA . LEU A 1 156 ? -10.632 -9.393 5.746 1.00 94.00 156 LEU A CA 1
ATOM 1296 C C . LEU A 1 156 ? -11.825 -9.986 4.990 1.00 94.00 156 LEU A C 1
ATOM 1298 O O . LEU A 1 156 ? -12.709 -9.240 4.587 1.00 94.00 156 LEU A O 1
ATOM 1302 N N . ILE A 1 157 ? -11.886 -11.314 4.862 1.00 92.62 157 ILE A N 1
ATOM 1303 C CA . ILE A 1 157 ? -13.034 -12.037 4.296 1.00 92.62 157 ILE A CA 1
ATOM 1304 C C . ILE A 1 157 ? -14.284 -11.795 5.148 1.00 92.62 157 ILE A C 1
ATOM 1306 O O . ILE A 1 157 ? -15.331 -11.445 4.611 1.00 92.62 157 ILE A O 1
ATOM 1310 N N . SER A 1 158 ? -14.171 -11.924 6.475 1.00 89.88 158 SER A N 1
ATOM 1311 C CA . SER A 1 158 ? -15.302 -11.727 7.398 1.00 89.88 158 SER A CA 1
ATOM 1312 C C . SER A 1 158 ? -15.877 -10.309 7.341 1.00 89.88 158 SER A C 1
ATOM 1314 O O . SER A 1 158 ? -17.064 -10.118 7.577 1.00 89.88 158 SER A O 1
ATOM 1316 N N . ALA A 1 159 ? -15.044 -9.325 7.004 1.00 88.50 159 ALA A N 1
ATOM 1317 C CA . ALA A 1 159 ? -15.430 -7.929 6.842 1.00 88.50 159 ALA A CA 1
ATOM 1318 C C . ALA A 1 159 ? -15.774 -7.544 5.387 1.00 88.50 159 ALA A C 1
ATOM 1320 O O . ALA A 1 159 ? -15.801 -6.363 5.048 1.00 88.50 159 ALA A O 1
ATOM 1321 N N . GLY A 1 160 ? -15.988 -8.519 4.496 1.00 87.44 160 GLY A N 1
ATOM 1322 C CA . GLY A 1 160 ? -16.396 -8.257 3.109 1.00 87.44 160 GLY A CA 1
ATOM 1323 C C . GLY A 1 160 ? -15.316 -7.597 2.245 1.00 87.44 160 GLY A C 1
ATOM 1324 O O . GLY A 1 160 ? -15.625 -6.930 1.260 1.00 87.44 160 GLY A O 1
ATOM 1325 N N . GLY A 1 161 ? -14.038 -7.761 2.600 1.00 90.38 161 GLY A N 1
ATOM 1326 C CA . GLY A 1 161 ? -12.902 -7.203 1.863 1.00 90.38 161 GLY A CA 1
ATOM 1327 C C . GLY A 1 161 ? -12.481 -5.801 2.283 1.00 90.38 161 GLY A C 1
ATOM 1328 O O . GLY A 1 161 ? -11.629 -5.217 1.617 1.00 90.38 161 GLY A O 1
ATOM 1329 N N . ARG A 1 162 ? -13.036 -5.245 3.364 1.00 91.62 162 ARG A N 1
ATOM 1330 C CA . ARG A 1 162 ? -12.691 -3.902 3.842 1.00 91.62 162 ARG A CA 1
ATOM 1331 C C . ARG A 1 162 ? -12.557 -3.876 5.359 1.00 91.62 162 ARG A C 1
ATOM 1333 O O . ARG A 1 162 ? -13.486 -4.236 6.063 1.00 91.62 162 ARG A O 1
ATOM 1340 N N . LEU A 1 163 ? -11.418 -3.403 5.864 1.00 92.56 163 LEU A N 1
ATOM 1341 C CA . LEU A 1 163 ? -11.145 -3.307 7.304 1.00 92.56 163 LEU A CA 1
ATOM 1342 C C . LEU A 1 163 ? -10.507 -1.970 7.678 1.00 92.56 163 LEU A C 1
ATOM 1344 O O . LEU A 1 163 ? -9.682 -1.475 6.914 1.00 92.56 163 LEU A O 1
ATOM 1348 N N . PRO A 1 164 ? -10.806 -1.396 8.853 1.00 91.88 164 PRO A N 1
ATOM 1349 C CA . PRO A 1 164 ? -10.031 -0.284 9.391 1.00 91.88 164 PRO A CA 1
ATOM 1350 C C . PRO A 1 164 ? -8.544 -0.642 9.554 1.00 91.88 164 PRO A C 1
ATOM 1352 O O . PRO A 1 164 ? -8.180 -1.773 9.895 1.00 91.88 164 PRO A O 1
ATOM 1355 N N . ILE A 1 165 ? -7.663 0.338 9.340 1.00 90.81 165 ILE A N 1
ATOM 1356 C CA . ILE A 1 165 ? -6.229 0.195 9.640 1.00 90.81 165 ILE A CA 1
ATOM 1357 C C . ILE A 1 165 ? -6.043 -0.161 11.123 1.00 90.81 165 ILE A C 1
ATOM 1359 O O . ILE A 1 165 ? -6.577 0.508 12.007 1.00 90.81 165 ILE A O 1
ATOM 1363 N N . GLY A 1 166 ? -5.225 -1.173 11.403 1.00 91.94 166 GLY A N 1
ATOM 1364 C CA . GLY A 1 166 ? -4.965 -1.713 12.735 1.00 91.94 166 GLY A CA 1
ATOM 1365 C C . GLY A 1 166 ? -5.780 -2.966 13.059 1.00 91.94 166 GLY A C 1
ATOM 1366 O O . GLY A 1 166 ? -5.398 -3.713 13.964 1.00 91.94 166 GLY A O 1
ATOM 1367 N N . GLU A 1 167 ? -6.859 -3.233 12.319 1.00 93.25 167 GLU A N 1
ATOM 1368 C CA . GLU A 1 167 ? -7.703 -4.415 12.522 1.00 93.25 167 GLU A CA 1
ATOM 1369 C C . GLU A 1 167 ? -7.290 -5.597 11.637 1.00 93.25 167 GLU A C 1
ATOM 1371 O O . GLU A 1 167 ? -7.437 -6.759 12.042 1.00 93.25 167 GLU A O 1
ATOM 1376 N N . PHE A 1 168 ? -6.686 -5.329 10.473 1.00 95.50 168 PHE A N 1
ATOM 1377 C CA . PHE A 1 168 ? -6.202 -6.375 9.572 1.00 95.50 168 PHE A CA 1
ATOM 1378 C C . PHE A 1 168 ? -5.083 -7.181 10.234 1.00 95.50 168 PHE A C 1
ATOM 1380 O O . PHE A 1 168 ? -5.206 -8.398 10.399 1.00 95.50 168 PHE A O 1
ATOM 1387 N N . ILE A 1 169 ? -4.025 -6.510 10.708 1.00 96.38 169 ILE A N 1
ATOM 1388 C CA . ILE A 1 169 ? -2.965 -7.139 11.509 1.00 96.38 169 ILE A CA 1
ATOM 1389 C C . ILE A 1 169 ? -2.639 -6.256 12.724 1.00 96.38 169 ILE A C 1
ATOM 1391 O O . ILE A 1 169 ? -2.223 -5.116 12.542 1.00 96.38 169 ILE A O 1
ATOM 1395 N N . PRO A 1 170 ? -2.688 -6.773 13.974 1.00 90.94 170 PRO A N 1
ATOM 1396 C CA . PRO A 1 170 ? -2.535 -5.934 15.174 1.00 90.94 170 PRO A CA 1
ATOM 1397 C C . PRO A 1 170 ? -1.163 -5.254 15.288 1.00 90.94 170 PRO A C 1
ATOM 1399 O O . PRO A 1 170 ? -0.997 -4.218 15.931 1.00 90.94 170 PRO A O 1
ATOM 1402 N N . VAL A 1 171 ? -0.138 -5.862 14.686 1.00 94.31 171 VAL A N 1
ATOM 1403 C CA . VAL A 1 171 ? 1.214 -5.309 14.651 1.00 94.31 171 VAL A CA 1
ATOM 1404 C C . VAL A 1 171 ? 1.343 -4.411 13.425 1.00 94.31 171 VAL A C 1
ATOM 1406 O O . VAL A 1 171 ? 1.523 -4.906 12.316 1.00 94.31 171 VAL A O 1
ATOM 1409 N N . LYS A 1 172 ? 1.344 -3.090 13.643 1.00 92.62 172 LYS A N 1
ATOM 1410 C CA . LYS A 1 172 ? 1.427 -2.058 12.588 1.00 92.62 172 LYS A CA 1
ATOM 1411 C C . LYS A 1 172 ? 2.479 -2.343 11.516 1.00 92.62 172 LYS A C 1
ATOM 1413 O O . LYS A 1 172 ? 2.202 -2.258 10.332 1.00 92.62 172 LYS A O 1
ATOM 1418 N N . MET A 1 173 ? 3.694 -2.713 11.920 1.00 93.44 173 MET A N 1
ATOM 1419 C CA . MET A 1 173 ? 4.771 -2.995 10.965 1.00 93.44 173 MET A CA 1
ATOM 1420 C C . MET A 1 173 ? 4.445 -4.188 10.053 1.00 93.44 173 MET A C 1
ATOM 1422 O O . MET A 1 173 ? 4.780 -4.159 8.873 1.00 93.44 173 MET A O 1
ATOM 1426 N N . HIS A 1 174 ? 3.786 -5.220 10.582 1.00 96.81 174 HIS A N 1
ATOM 1427 C CA . HIS A 1 174 ? 3.368 -6.377 9.791 1.00 96.81 174 HIS A CA 1
ATOM 1428 C C . HIS A 1 174 ? 2.234 -5.988 8.846 1.00 96.81 174 HIS A C 1
ATOM 1430 O O . HIS A 1 174 ? 2.294 -6.333 7.674 1.00 96.81 174 HIS A O 1
ATOM 1436 N N . GLU A 1 175 ? 1.260 -5.215 9.330 1.00 96.56 175 GLU A N 1
ATOM 1437 C CA . GLU A 1 175 ? 0.160 -4.692 8.518 1.00 96.56 175 GLU A CA 1
ATOM 1438 C C . GLU A 1 175 ? 0.673 -3.896 7.316 1.00 96.56 175 GLU A C 1
ATOM 1440 O O . GLU A 1 175 ? 0.355 -4.223 6.176 1.00 96.56 175 GLU A O 1
ATOM 1445 N N . TYR A 1 176 ? 1.558 -2.927 7.564 1.00 94.94 176 TYR A N 1
ATOM 1446 C CA . TYR A 1 176 ? 2.169 -2.115 6.511 1.00 94.94 176 TYR A CA 1
ATOM 1447 C C . TYR A 1 176 ? 2.901 -2.982 5.494 1.00 94.94 176 TYR A C 1
ATOM 1449 O O . TYR A 1 176 ? 2.792 -2.763 4.296 1.00 94.94 176 TYR A O 1
ATOM 1457 N N . THR A 1 177 ? 3.635 -3.984 5.976 1.00 96.62 177 THR A N 1
ATOM 1458 C CA . THR A 1 177 ? 4.433 -4.859 5.117 1.00 96.62 177 THR A CA 1
ATOM 1459 C C . THR A 1 177 ? 3.562 -5.764 4.259 1.00 96.62 177 THR A C 1
ATOM 1461 O O . THR A 1 177 ? 3.830 -5.909 3.075 1.00 96.62 177 THR A O 1
ATOM 1464 N N . VAL A 1 178 ? 2.513 -6.364 4.823 1.00 97.44 178 VAL A N 1
ATOM 1465 C CA . VAL A 1 178 ? 1.618 -7.245 4.062 1.00 97.44 178 VAL A CA 1
ATOM 1466 C C . VAL A 1 178 ? 0.858 -6.455 3.002 1.00 97.44 178 VAL A C 1
ATOM 1468 O O . VAL A 1 178 ? 0.793 -6.904 1.862 1.00 97.44 178 VAL A O 1
ATOM 1471 N N . VAL A 1 179 ? 0.348 -5.269 3.348 1.00 95.75 179 VAL A N 1
ATOM 1472 C CA . VAL A 1 179 ? -0.338 -4.394 2.385 1.00 95.75 179 VAL A CA 1
ATOM 1473 C C . VAL A 1 179 ? 0.622 -3.926 1.289 1.00 95.75 179 VAL A C 1
ATOM 1475 O O . VAL A 1 179 ? 0.278 -3.991 0.119 1.00 95.75 179 VAL A O 1
ATOM 1478 N N . HIS A 1 180 ? 1.858 -3.556 1.639 1.00 94.69 180 HIS A N 1
ATOM 1479 C CA . HIS A 1 180 ? 2.885 -3.165 0.663 1.00 94.69 180 HIS A CA 1
ATOM 1480 C C . HIS A 1 180 ? 3.263 -4.288 -0.316 1.00 94.69 180 HIS A C 1
ATOM 1482 O O . HIS A 1 180 ? 3.585 -4.053 -1.482 1.00 94.69 180 HIS A O 1
ATOM 1488 N N . LEU A 1 181 ? 3.273 -5.531 0.168 1.00 95.50 181 LEU A N 1
ATOM 1489 C CA . LEU A 1 181 ? 3.699 -6.687 -0.615 1.00 95.50 181 LEU A CA 1
ATOM 1490 C C . LEU A 1 181 ? 2.587 -7.283 -1.478 1.00 95.50 181 LEU A C 1
ATOM 1492 O O . LEU A 1 181 ? 2.919 -7.969 -2.441 1.00 95.50 181 LEU A O 1
ATOM 1496 N N . HIS A 1 182 ? 1.309 -7.082 -1.152 1.00 94.75 182 HIS A N 1
ATOM 1497 C CA . HIS A 1 182 ? 0.217 -7.720 -1.882 1.00 94.75 182 HIS A CA 1
ATOM 1498 C C . HIS A 1 182 ? -0.474 -6.738 -2.842 1.00 94.75 182 HIS A C 1
ATOM 1500 O O . HIS A 1 182 ? -1.066 -5.767 -2.384 1.00 94.75 182 HIS A O 1
ATOM 1506 N N . PRO A 1 183 ? -0.505 -7.004 -4.159 1.00 92.25 183 PRO A N 1
ATOM 1507 C CA . PRO A 1 183 ? -1.006 -6.044 -5.148 1.00 92.25 183 PRO A CA 1
ATOM 1508 C C . PRO A 1 183 ? -2.504 -5.747 -5.053 1.00 92.25 183 PRO A C 1
ATOM 1510 O O . PRO A 1 183 ? -2.933 -4.646 -5.368 1.00 92.25 183 PRO A O 1
ATOM 1513 N N . ASN A 1 184 ? -3.304 -6.706 -4.594 1.00 92.38 184 ASN A N 1
ATOM 1514 C CA . ASN A 1 184 ? -4.742 -6.504 -4.402 1.00 92.38 184 ASN A CA 1
ATOM 1515 C C . ASN A 1 184 ? -5.096 -5.816 -3.071 1.00 92.38 184 ASN A C 1
ATOM 1517 O O . ASN A 1 184 ? -6.279 -5.606 -2.809 1.00 92.38 184 ASN A O 1
ATOM 1521 N N . LEU A 1 185 ? -4.111 -5.500 -2.220 1.00 94.19 185 LEU A N 1
ATOM 1522 C CA . LEU A 1 185 ? -4.329 -4.742 -0.990 1.00 94.19 185 LEU A CA 1
ATOM 1523 C C . LEU A 1 185 ? -3.902 -3.294 -1.194 1.00 94.19 185 LEU A C 1
ATOM 1525 O O . LEU A 1 185 ? -2.815 -3.013 -1.685 1.00 94.19 185 LEU A O 1
ATOM 1529 N N . SER A 1 186 ? -4.752 -2.373 -0.762 1.00 92.12 186 SER A N 1
ATOM 1530 C CA . SER A 1 186 ? -4.464 -0.942 -0.796 1.00 92.12 186 SER A CA 1
ATOM 1531 C C . SER A 1 186 ? -5.021 -0.250 0.439 1.00 92.12 186 SER A C 1
ATOM 1533 O O . SER A 1 186 ? -5.851 -0.818 1.156 1.00 92.12 186 SER A O 1
ATOM 1535 N N . VAL A 1 187 ? -4.551 0.971 0.698 1.00 89.62 187 VAL A N 1
ATOM 1536 C CA . VAL A 1 187 ? -5.095 1.822 1.758 1.00 89.62 187 VAL A CA 1
ATOM 1537 C C . VAL A 1 187 ? -5.868 2.970 1.142 1.00 89.62 187 VAL A C 1
ATOM 1539 O O . VAL A 1 187 ? -5.306 3.768 0.398 1.00 89.62 187 VAL A O 1
ATOM 1542 N N . GLN A 1 188 ? -7.141 3.095 1.505 1.00 84.75 188 GLN A N 1
ATOM 1543 C CA . GLN A 1 188 ? -7.992 4.198 1.073 1.00 84.75 188 GLN A CA 1
ATOM 1544 C C . GLN A 1 188 ? -8.843 4.677 2.248 1.00 84.75 188 GLN A C 1
ATOM 1546 O O . GLN A 1 188 ? -9.493 3.884 2.926 1.00 84.75 188 GLN A O 1
ATOM 1551 N N . ASN A 1 189 ? -8.834 5.988 2.506 1.00 81.69 189 ASN A N 1
ATOM 1552 C CA . ASN A 1 189 ? -9.691 6.642 3.505 1.00 81.69 189 ASN A CA 1
ATOM 1553 C C . ASN A 1 189 ? -9.645 6.018 4.916 1.00 81.69 189 ASN A C 1
ATOM 1555 O O . ASN A 1 189 ? -10.656 5.964 5.606 1.00 81.69 189 ASN A O 1
ATOM 1559 N N . GLY A 1 190 ? -8.476 5.532 5.349 1.00 85.31 190 GLY A N 1
ATOM 1560 C CA . GLY A 1 190 ? -8.309 4.897 6.665 1.00 85.31 190 GLY A CA 1
ATOM 1561 C C . GLY A 1 190 ? -8.669 3.407 6.718 1.00 85.31 190 GLY A C 1
ATOM 1562 O O . GLY A 1 190 ? -8.609 2.810 7.792 1.00 85.31 190 GLY A O 1
ATOM 1563 N N . PHE A 1 191 ? -8.985 2.798 5.574 1.00 90.62 191 PHE A N 1
ATOM 1564 C CA . PHE A 1 191 ? -9.307 1.380 5.444 1.00 90.62 191 PHE A CA 1
ATOM 1565 C C . PHE A 1 191 ? -8.280 0.651 4.578 1.00 90.62 191 PHE A C 1
ATOM 1567 O O . PHE A 1 191 ? -7.744 1.212 3.625 1.00 90.62 191 PHE A O 1
ATOM 1574 N N . ILE A 1 192 ? -8.048 -0.619 4.894 1.00 93.50 192 ILE A N 1
ATOM 1575 C CA . ILE A 1 192 ? -7.411 -1.608 4.030 1.00 93.50 192 ILE A CA 1
ATOM 1576 C C . ILE A 1 192 ? -8.506 -2.241 3.180 1.00 93.50 192 ILE A C 1
ATOM 1578 O O . ILE A 1 192 ? -9.490 -2.755 3.717 1.00 93.50 192 ILE A O 1
ATOM 1582 N N . ILE A 1 193 ? -8.332 -2.193 1.863 1.00 92.06 193 ILE A N 1
ATOM 1583 C CA . ILE A 1 193 ? -9.324 -2.657 0.894 1.00 92.06 193 ILE A CA 1
ATOM 1584 C C . ILE A 1 193 ? -8.718 -3.754 0.023 1.00 92.06 193 ILE A C 1
ATOM 1586 O O . ILE A 1 193 ? -7.634 -3.588 -0.541 1.00 92.06 193 ILE A O 1
ATOM 1590 N N . TRP A 1 194 ? -9.447 -4.863 -0.094 1.00 92.88 194 TRP A N 1
ATOM 1591 C CA . TRP A 1 194 ? -9.227 -5.901 -1.089 1.00 92.88 194 TRP A CA 1
ATOM 1592 C C . TRP A 1 194 ? -9.905 -5.522 -2.402 1.00 92.88 194 TRP A C 1
ATOM 1594 O O . TRP A 1 194 ? -11.126 -5.364 -2.462 1.00 92.88 194 TRP A O 1
ATOM 1604 N N . THR A 1 195 ? -9.118 -5.427 -3.469 1.00 87.69 195 THR A N 1
ATOM 1605 C CA . THR A 1 195 ? -9.653 -5.256 -4.822 1.00 87.69 195 THR A CA 1
ATOM 1606 C C . THR A 1 195 ? -9.707 -6.612 -5.506 1.00 87.69 195 THR A C 1
ATOM 1608 O O . THR A 1 195 ? -8.673 -7.209 -5.805 1.00 87.69 195 THR A O 1
ATOM 1611 N N . ASP A 1 196 ? -10.920 -7.107 -5.734 1.00 74.06 196 ASP A N 1
ATOM 1612 C CA . ASP A 1 196 ? -11.143 -8.341 -6.480 1.00 74.06 196 ASP A CA 1
ATOM 1613 C C . ASP A 1 196 ? -11.031 -8.041 -7.978 1.00 74.06 196 ASP A C 1
ATOM 1615 O O . ASP A 1 196 ? -11.845 -7.310 -8.544 1.00 74.06 196 ASP A O 1
ATOM 1619 N N . GLY A 1 197 ? -9.947 -8.506 -8.593 1.00 68.88 197 GLY A N 1
ATOM 1620 C CA . GLY A 1 197 ? -9.602 -8.171 -9.965 1.00 68.88 197 GLY A CA 1
ATOM 1621 C C . GLY A 1 197 ? -8.277 -8.789 -10.384 1.00 68.88 197 GLY A C 1
ATOM 1622 O O . GLY A 1 197 ? -7.359 -8.970 -9.576 1.00 68.88 197 GLY A O 1
ATOM 1623 N N . LYS A 1 198 ? -8.176 -9.122 -11.673 1.00 71.56 198 LYS A N 1
ATOM 1624 C CA . LYS A 1 198 ? -6.912 -9.538 -12.275 1.00 71.56 198 LYS A CA 1
ATOM 1625 C C . LYS A 1 198 ? -5.987 -8.324 -12.305 1.00 71.56 198 LYS A C 1
ATOM 1627 O O . LYS A 1 198 ? -6.226 -7.383 -13.051 1.00 71.56 198 LYS A O 1
ATOM 1632 N N . VAL A 1 199 ? -4.942 -8.356 -11.486 1.00 78.06 199 VAL A N 1
ATOM 1633 C CA . VAL A 1 199 ? -3.915 -7.315 -11.472 1.00 78.06 199 VAL A CA 1
ATOM 1634 C C . VAL A 1 199 ? -2.966 -7.518 -12.650 1.00 78.06 199 VAL A C 1
ATOM 1636 O O . VAL A 1 199 ? -2.412 -8.605 -12.826 1.00 78.06 199 VAL A O 1
ATOM 1639 N N . ASN A 1 200 ? -2.772 -6.479 -13.462 1.00 86.25 200 ASN A N 1
ATOM 1640 C CA . ASN A 1 200 ? -1.734 -6.469 -14.488 1.00 86.25 200 ASN A CA 1
ATOM 1641 C C . ASN A 1 200 ? -0.585 -5.593 -13.995 1.00 86.25 200 ASN A C 1
ATOM 1643 O O . ASN A 1 200 ? -0.750 -4.398 -13.746 1.00 86.25 200 ASN A O 1
ATOM 1647 N N . TYR A 1 201 ? 0.575 -6.212 -13.815 1.00 91.12 201 TYR A N 1
ATOM 1648 C CA . TYR A 1 201 ? 1.774 -5.522 -13.368 1.00 91.12 201 TYR A CA 1
ATOM 1649 C C . TYR A 1 201 ? 2.333 -4.647 -14.482 1.00 91.12 201 TYR A C 1
ATOM 1651 O O . TYR A 1 201 ? 2.490 -5.113 -15.609 1.00 91.12 201 TYR A O 1
ATOM 1659 N N . VAL A 1 202 ? 2.675 -3.406 -14.149 1.00 91.12 202 VAL A N 1
ATOM 1660 C CA . VAL A 1 202 ? 3.356 -2.519 -15.091 1.00 91.12 202 VAL A CA 1
ATOM 1661 C C . VAL A 1 202 ? 4.818 -2.933 -15.228 1.00 91.12 202 VAL A C 1
ATOM 1663 O O . VAL A 1 202 ? 5.521 -3.087 -14.226 1.00 91.12 202 VAL A O 1
ATOM 1666 N N . THR A 1 203 ? 5.272 -3.079 -16.470 1.00 90.69 203 THR A N 1
ATOM 1667 C CA . THR A 1 203 ? 6.689 -3.185 -16.839 1.00 90.69 203 THR A CA 1
ATOM 1668 C C . THR A 1 203 ? 7.156 -1.883 -17.485 1.00 90.69 203 THR A C 1
ATOM 1670 O O . THR A 1 203 ? 6.342 -1.075 -17.931 1.00 90.69 203 THR A O 1
ATOM 1673 N N . GLU A 1 204 ? 8.471 -1.668 -17.555 1.00 88.31 204 GLU A N 1
ATOM 1674 C CA . GLU A 1 204 ? 9.030 -0.463 -18.183 1.00 88.31 204 GLU A CA 1
ATOM 1675 C C . GLU A 1 204 ? 8.612 -0.320 -19.657 1.00 88.31 204 GLU A C 1
ATOM 1677 O O . GLU A 1 204 ? 8.305 0.782 -20.101 1.00 88.31 204 GLU A O 1
ATOM 1682 N N . GLU A 1 205 ? 8.498 -1.432 -20.388 1.00 90.75 205 GLU A N 1
ATOM 1683 C CA . GLU A 1 205 ? 8.088 -1.459 -21.800 1.00 90.75 205 GLU A CA 1
ATOM 1684 C C . GLU A 1 205 ? 6.653 -0.961 -22.034 1.00 90.75 205 GLU A C 1
ATOM 1686 O O . GLU A 1 205 ? 6.319 -0.520 -23.132 1.00 90.75 205 GLU A O 1
ATOM 1691 N N . MET A 1 206 ? 5.798 -1.016 -21.008 1.00 93.38 206 MET A N 1
ATOM 1692 C CA . MET A 1 206 ? 4.417 -0.535 -21.088 1.00 93.38 206 MET A CA 1
ATOM 1693 C C . MET A 1 206 ? 4.315 0.985 -20.935 1.00 93.38 206 MET A C 1
ATOM 1695 O O . MET A 1 206 ? 3.268 1.557 -21.240 1.00 93.38 206 MET A O 1
ATOM 1699 N N . VAL A 1 207 ? 5.359 1.646 -20.422 1.00 93.94 207 VAL A N 1
ATOM 1700 C CA . VAL A 1 207 ? 5.320 3.074 -20.103 1.00 93.94 207 VAL A CA 1
ATOM 1701 C C . VAL A 1 207 ? 5.612 3.896 -21.367 1.00 93.94 207 VAL A C 1
ATOM 1703 O O . VAL A 1 207 ? 6.705 3.792 -21.926 1.00 93.94 207 VAL A O 1
ATOM 1706 N N . PRO A 1 208 ? 4.677 4.748 -21.829 1.00 94.31 208 PRO A N 1
ATOM 1707 C CA . PRO A 1 208 ? 4.857 5.514 -23.053 1.00 94.31 208 PRO A CA 1
ATOM 1708 C C . PRO A 1 208 ? 5.944 6.577 -22.899 1.00 94.31 208 PRO A C 1
ATOM 1710 O O . PRO A 1 208 ? 6.143 7.150 -21.824 1.00 94.31 208 PRO A O 1
ATOM 1713 N N . ASN A 1 209 ? 6.617 6.882 -24.008 1.00 92.69 209 ASN A N 1
ATOM 1714 C CA . ASN A 1 209 ? 7.534 8.011 -24.086 1.00 92.69 209 ASN A CA 1
ATOM 1715 C C . ASN A 1 209 ? 6.741 9.289 -24.375 1.00 92.69 209 ASN A C 1
ATOM 1717 O O . ASN A 1 209 ? 6.201 9.442 -25.465 1.00 92.69 209 ASN A O 1
ATOM 1721 N N . ASN A 1 210 ? 6.727 10.224 -23.428 1.00 90.31 210 ASN A N 1
ATOM 1722 C CA . ASN A 1 210 ? 6.176 11.557 -23.613 1.00 90.31 210 ASN A CA 1
ATOM 1723 C C . ASN A 1 210 ? 7.314 12.526 -23.987 1.00 90.31 210 ASN A C 1
ATOM 1725 O O . ASN A 1 210 ? 8.141 12.857 -23.131 1.00 90.31 210 ASN A O 1
ATOM 1729 N N . PRO A 1 211 ? 7.392 13.007 -25.239 1.00 84.00 211 PRO A N 1
ATOM 1730 C CA . PRO A 1 211 ? 8.453 13.917 -25.665 1.00 84.00 211 PRO A CA 1
ATOM 1731 C C . PRO A 1 211 ? 8.270 15.343 -25.126 1.00 84.00 211 PRO A C 1
ATOM 1733 O O . PRO A 1 211 ? 9.200 16.146 -25.191 1.00 84.00 211 PRO A O 1
ATOM 1736 N N . ASN A 1 212 ? 7.082 15.688 -24.617 1.00 83.25 212 ASN A N 1
ATOM 1737 C CA . ASN A 1 212 ? 6.737 17.049 -24.240 1.00 83.25 212 ASN A CA 1
ATOM 1738 C C . ASN A 1 212 ? 5.757 17.091 -23.055 1.00 83.25 212 ASN A C 1
ATOM 1740 O O . ASN A 1 212 ? 4.544 16.985 -23.233 1.00 83.25 212 ASN 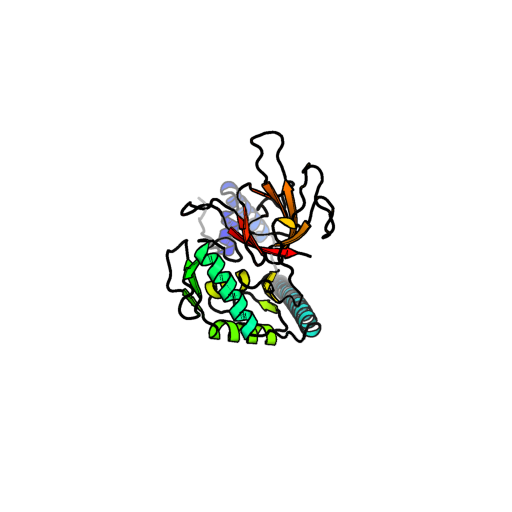A O 1
ATOM 1744 N N . LEU A 1 213 ? 6.282 17.374 -21.856 1.00 80.44 213 LEU A N 1
ATOM 1745 C CA . LEU A 1 213 ? 5.496 17.503 -20.619 1.00 80.44 213 LEU A CA 1
ATOM 1746 C C . LEU A 1 213 ? 4.497 18.674 -20.601 1.00 80.44 213 LEU A C 1
ATOM 1748 O O . LEU A 1 213 ? 3.705 18.764 -19.667 1.00 80.44 213 LEU A O 1
ATOM 1752 N N . SER A 1 214 ? 4.488 19.561 -21.607 1.00 78.88 214 SER A N 1
ATOM 1753 C CA . SER A 1 214 ? 3.359 20.496 -21.768 1.00 78.88 214 SER A CA 1
ATOM 1754 C C . SER A 1 214 ? 2.061 19.779 -22.156 1.00 78.88 214 SER A C 1
ATOM 1756 O O . SER A 1 214 ? 0.976 20.291 -21.880 1.00 78.88 214 SER A O 1
ATOM 1758 N N . THR A 1 215 ? 2.160 18.568 -22.713 1.00 78.69 215 THR A N 1
ATOM 1759 C CA . THR A 1 215 ? 1.031 17.654 -22.887 1.00 78.69 215 THR A CA 1
ATOM 1760 C C . THR A 1 215 ? 0.651 17.092 -21.524 1.00 78.69 215 THR A C 1
ATOM 1762 O O . THR A 1 215 ? 1.254 16.129 -21.037 1.00 78.69 215 THR A O 1
ATOM 1765 N N . ARG A 1 216 ? -0.330 17.734 -20.887 1.00 82.88 216 ARG A N 1
ATOM 1766 C CA . ARG A 1 216 ? -0.846 17.329 -19.576 1.00 82.88 216 ARG A CA 1
ATOM 1767 C C . ARG A 1 216 ? -1.397 15.894 -19.620 1.00 82.88 216 ARG A C 1
ATOM 1769 O O . ARG A 1 216 ? -1.837 15.451 -20.685 1.00 82.88 216 ARG A O 1
ATOM 1776 N N . PRO A 1 217 ? -1.365 15.165 -18.490 1.00 88.00 217 PRO A N 1
ATOM 1777 C CA . PRO A 1 217 ? -2.085 13.902 -18.382 1.00 88.00 217 PRO A CA 1
ATOM 1778 C C . PRO A 1 217 ? -3.586 14.123 -18.646 1.00 88.00 217 PRO A C 1
ATOM 1780 O O . PRO A 1 217 ? -4.085 15.225 -18.392 1.00 88.00 217 PRO A O 1
ATOM 1783 N N . PRO A 1 218 ? -4.306 13.110 -19.161 1.00 89.69 218 PRO A N 1
ATOM 1784 C CA . PRO A 1 218 ? -5.761 13.164 -19.287 1.00 89.69 218 PRO A CA 1
ATOM 1785 C C . PRO A 1 218 ? -6.442 13.519 -17.959 1.00 89.69 218 PRO A C 1
ATOM 1787 O O . PRO A 1 218 ? -5.996 13.081 -16.900 1.00 89.69 218 PRO A O 1
ATOM 1790 N N . GLU A 1 219 ? -7.533 14.287 -18.020 1.00 89.00 219 GLU A N 1
ATOM 1791 C CA . GLU A 1 219 ? -8.346 14.590 -16.830 1.00 89.00 219 GLU A CA 1
ATOM 1792 C C . GLU A 1 219 ? -9.037 13.332 -16.288 1.00 89.00 219 GLU A C 1
ATOM 1794 O O . GLU A 1 219 ? -9.128 13.139 -15.077 1.00 89.00 219 GLU A O 1
ATOM 1799 N N . ASP A 1 220 ? -9.464 12.449 -17.192 1.00 91.81 220 ASP A N 1
ATOM 1800 C CA . ASP A 1 220 ? -10.026 11.148 -16.854 1.00 91.81 220 ASP A CA 1
ATOM 1801 C C . ASP A 1 220 ? -8.931 10.097 -16.630 1.00 91.81 220 ASP A C 1
ATOM 1803 O O . ASP A 1 220 ? -7.828 10.162 -17.181 1.00 91.81 220 ASP A O 1
ATOM 1807 N N . TRP A 1 221 ? -9.248 9.060 -15.853 1.00 93.25 221 TRP A N 1
ATOM 1808 C CA . TRP A 1 221 ? -8.325 7.955 -15.588 1.00 93.25 221 TRP A CA 1
ATOM 1809 C C . TRP A 1 221 ? -8.271 6.974 -16.772 1.00 93.25 221 TRP A C 1
ATOM 1811 O O . TRP A 1 221 ? -8.782 5.858 -16.712 1.00 93.25 221 TRP A O 1
ATOM 1821 N N . VAL A 1 222 ? -7.683 7.432 -17.881 1.00 93.19 222 VAL A N 1
ATOM 1822 C CA . VAL A 1 222 ? -7.556 6.705 -19.152 1.00 93.19 222 VAL A CA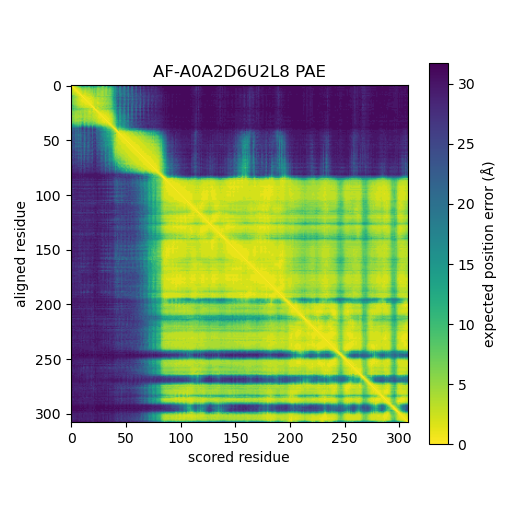 1
ATOM 1823 C C . VAL A 1 222 ? -6.132 6.774 -19.709 1.00 93.19 222 VAL A C 1
ATOM 1825 O O . VAL A 1 222 ? -5.414 7.752 -19.502 1.00 93.19 222 VAL A O 1
ATOM 1828 N N . THR A 1 223 ? -5.728 5.724 -20.426 1.00 94.38 223 THR A N 1
ATOM 1829 C CA . THR A 1 223 ? -4.439 5.641 -21.132 1.00 94.38 223 THR A CA 1
ATOM 1830 C C . THR A 1 223 ? -4.533 6.312 -22.501 1.00 94.38 223 THR A C 1
ATOM 1832 O O . THR A 1 223 ? -5.525 6.142 -23.209 1.00 94.38 223 THR A O 1
ATOM 1835 N N . ASN A 1 224 ? -3.484 7.030 -22.904 1.00 93.81 224 ASN A N 1
ATOM 1836 C CA . ASN A 1 224 ? -3.319 7.557 -24.258 1.00 93.81 224 ASN A CA 1
ATOM 1837 C C . ASN A 1 224 ? -1.888 7.314 -24.776 1.00 93.81 224 ASN A C 1
ATOM 1839 O O . ASN A 1 224 ? -1.091 6.627 -24.144 1.00 93.81 224 ASN A O 1
ATOM 1843 N N . GLU A 1 225 ? -1.556 7.881 -25.935 1.00 93.50 225 GLU A N 1
ATOM 1844 C CA . GLU A 1 225 ? -0.238 7.731 -26.571 1.00 93.50 225 GLU A CA 1
ATOM 1845 C C . GLU A 1 225 ? 0.947 8.258 -25.734 1.00 93.50 225 GLU A C 1
ATOM 1847 O O . GLU A 1 225 ? 2.072 7.803 -25.924 1.00 93.50 225 GLU A O 1
ATOM 1852 N N . ASN A 1 226 ? 0.708 9.185 -24.800 1.00 94.12 226 ASN A N 1
ATOM 1853 C CA . ASN A 1 226 ? 1.742 9.866 -24.013 1.00 94.12 226 ASN A CA 1
ATOM 1854 C C . ASN A 1 226 ? 1.723 9.487 -22.525 1.00 94.12 226 ASN A C 1
ATOM 1856 O O . ASN A 1 226 ? 2.698 9.744 -21.824 1.00 94.12 226 ASN A O 1
ATOM 1860 N N . TRP A 1 227 ? 0.630 8.906 -22.026 1.00 94.50 227 TRP A N 1
ATOM 1861 C CA . TRP A 1 227 ? 0.395 8.654 -20.607 1.00 94.50 227 TRP A CA 1
ATOM 1862 C C . TRP A 1 227 ? -0.283 7.304 -20.389 1.00 94.50 227 TRP A C 1
ATOM 1864 O O . TRP A 1 227 ? -1.329 7.024 -20.972 1.00 94.50 227 TRP A O 1
ATOM 1874 N N . LEU A 1 228 ? 0.280 6.496 -19.492 1.00 95.88 228 LEU A N 1
ATOM 1875 C CA . LEU A 1 228 ? -0.317 5.243 -19.036 1.00 95.88 228 LEU A CA 1
ATOM 1876 C C . LEU A 1 228 ? -1.117 5.485 -17.756 1.00 95.88 228 LEU A C 1
ATOM 1878 O O . LEU A 1 228 ? -0.553 5.963 -16.770 1.00 95.88 228 LEU A O 1
ATOM 1882 N N . ALA A 1 229 ? -2.404 5.130 -17.756 1.00 95.38 229 ALA A N 1
ATOM 1883 C CA . ALA A 1 229 ? -3.222 5.123 -16.548 1.00 95.38 229 ALA A CA 1
ATOM 1884 C C . ALA A 1 229 ? -2.872 3.914 -15.672 1.00 95.38 229 ALA A C 1
ATOM 1886 O O . ALA A 1 229 ? -2.876 2.764 -16.123 1.00 95.38 229 ALA A O 1
ATOM 1887 N N . VAL A 1 230 ? -2.555 4.190 -14.409 1.00 94.69 230 VAL A N 1
ATOM 1888 C CA . VAL A 1 230 ? -2.105 3.193 -13.434 1.00 94.69 230 VAL A CA 1
ATOM 1889 C C . VAL A 1 230 ? -2.709 3.452 -12.059 1.00 94.69 230 VAL A C 1
ATOM 1891 O O . VAL A 1 230 ? -3.190 4.549 -11.764 1.00 94.69 230 VAL A O 1
ATOM 1894 N N . THR A 1 231 ? -2.628 2.456 -11.183 1.00 93.31 231 THR A N 1
ATOM 1895 C CA . THR A 1 231 ? -2.679 2.678 -9.735 1.00 93.31 231 THR A CA 1
ATOM 1896 C C . THR A 1 231 ? -1.281 2.564 -9.147 1.00 93.31 231 THR A C 1
ATOM 1898 O O . THR A 1 231 ? -0.577 1.605 -9.462 1.00 93.31 231 THR A O 1
ATOM 1901 N N . ILE A 1 232 ? -0.908 3.488 -8.264 1.00 93.00 232 ILE A N 1
ATOM 1902 C CA . ILE A 1 232 ? 0.293 3.428 -7.430 1.00 93.00 232 ILE A CA 1
ATOM 1903 C C . ILE A 1 232 ? -0.159 3.263 -5.980 1.00 93.00 232 ILE A C 1
ATOM 1905 O O . ILE A 1 232 ? -0.851 4.128 -5.450 1.00 93.00 232 ILE A O 1
ATOM 1909 N N . ASP A 1 233 ? 0.163 2.124 -5.366 1.00 90.44 233 ASP A N 1
ATOM 1910 C CA . ASP A 1 233 ? -0.328 1.715 -4.039 1.00 90.44 233 ASP A CA 1
ATOM 1911 C C . ASP A 1 233 ? -1.870 1.760 -3.919 1.00 90.44 233 ASP A C 1
ATOM 1913 O O . ASP A 1 233 ? -2.437 2.036 -2.861 1.00 90.44 233 ASP A O 1
ATOM 1917 N N . GLY A 1 234 ? -2.560 1.487 -5.034 1.00 88.31 234 GLY A N 1
ATOM 1918 C CA . GLY A 1 234 ? -4.021 1.542 -5.147 1.00 88.31 234 GLY A CA 1
ATOM 1919 C C . GLY A 1 234 ? -4.606 2.949 -5.304 1.00 88.31 234 GLY A C 1
ATOM 1920 O O . GLY A 1 234 ? -5.824 3.102 -5.228 1.00 88.31 234 GLY A O 1
ATOM 1921 N N . ILE A 1 235 ? -3.766 3.966 -5.524 1.00 90.06 235 ILE A N 1
ATOM 1922 C CA . ILE A 1 235 ? -4.164 5.357 -5.769 1.00 90.06 235 ILE A CA 1
ATOM 1923 C C . ILE A 1 235 ? -3.976 5.685 -7.253 1.00 90.06 235 ILE A C 1
ATOM 1925 O O . ILE A 1 235 ? -2.951 5.345 -7.843 1.00 90.06 235 ILE A O 1
ATOM 1929 N N . ARG A 1 236 ? -4.961 6.340 -7.872 1.00 92.38 236 ARG A N 1
ATOM 1930 C CA . ARG A 1 236 ? -4.961 6.619 -9.315 1.00 92.38 236 ARG A CA 1
ATOM 1931 C C . ARG A 1 236 ? -3.870 7.613 -9.702 1.00 92.38 236 ARG A C 1
ATOM 1933 O O . ARG A 1 236 ? -3.689 8.649 -9.056 1.00 92.38 236 ARG A O 1
ATOM 1940 N N . ALA A 1 237 ? -3.173 7.303 -10.786 1.00 94.12 237 ALA A N 1
ATOM 1941 C CA . ALA A 1 237 ? -2.135 8.142 -11.356 1.00 94.12 237 ALA A CA 1
ATOM 1942 C C . ALA A 1 237 ? -2.001 7.915 -12.866 1.00 94.12 237 ALA A C 1
ATOM 1944 O O . ALA A 1 237 ? -2.503 6.933 -13.421 1.00 94.12 237 ALA A O 1
ATOM 1945 N N . HIS A 1 238 ? -1.232 8.792 -13.499 1.00 95.38 238 HIS A N 1
ATOM 1946 C CA . HIS A 1 238 ? -0.674 8.591 -14.827 1.00 95.38 238 HIS A CA 1
ATOM 1947 C C . HIS A 1 238 ? 0.848 8.580 -14.760 1.00 95.38 238 HIS A C 1
ATOM 1949 O O . HIS A 1 238 ? 1.453 9.342 -13.999 1.00 95.38 238 HIS A O 1
ATOM 1955 N N . ILE A 1 239 ? 1.473 7.738 -15.582 1.00 95.56 239 ILE A N 1
ATOM 1956 C CA . ILE A 1 239 ? 2.931 7.676 -15.704 1.00 95.56 239 ILE A CA 1
ATOM 1957 C C . ILE A 1 239 ? 3.392 7.752 -17.159 1.00 95.56 239 ILE A C 1
ATOM 1959 O O . ILE A 1 239 ? 2.705 7.283 -18.067 1.00 95.56 239 ILE A O 1
ATOM 1963 N N . CYS A 1 240 ? 4.571 8.333 -17.375 1.00 95.12 240 CYS A N 1
ATOM 1964 C CA . CYS A 1 240 ? 5.243 8.364 -18.674 1.00 95.12 240 CYS A CA 1
ATOM 1965 C C . CYS A 1 240 ? 6.767 8.467 -18.518 1.00 95.12 240 CYS A C 1
ATOM 1967 O O . CYS A 1 240 ? 7.267 8.944 -17.495 1.00 95.12 240 CYS A O 1
ATOM 1969 N N . ILE A 1 241 ? 7.510 8.099 -19.560 1.00 93.81 241 ILE A N 1
ATOM 1970 C CA . ILE A 1 241 ? 8.943 8.376 -19.679 1.00 93.81 241 ILE A CA 1
ATOM 1971 C C . ILE A 1 241 ? 9.138 9.706 -20.406 1.00 93.81 241 ILE A C 1
ATOM 1973 O O . ILE A 1 241 ? 8.744 9.859 -21.556 1.00 93.81 241 ILE A O 1
ATOM 1977 N N . TYR A 1 242 ? 9.764 10.674 -19.744 1.00 89.75 242 TYR A N 1
ATOM 1978 C CA . TYR A 1 242 ? 10.154 11.949 -20.334 1.00 89.75 242 TYR A CA 1
ATOM 1979 C C . TYR A 1 242 ? 11.642 11.950 -20.687 1.00 89.75 242 TYR A C 1
ATOM 1981 O O . TYR A 1 242 ? 12.506 11.815 -19.815 1.00 89.75 242 TYR A O 1
ATOM 1989 N N . ASN A 1 243 ? 11.944 12.167 -21.966 1.00 83.75 243 ASN A N 1
ATOM 1990 C CA . ASN A 1 243 ? 13.311 12.287 -22.464 1.00 83.75 243 ASN A CA 1
ATOM 1991 C C . ASN A 1 243 ? 13.680 13.767 -22.607 1.00 83.75 243 ASN A C 1
ATOM 1993 O O . ASN A 1 243 ? 13.262 14.447 -23.540 1.00 83.75 243 ASN A O 1
ATOM 1997 N N . SER A 1 244 ? 14.473 14.278 -21.663 1.00 68.38 244 SER A N 1
ATOM 1998 C CA . SER A 1 244 ? 14.915 15.675 -21.675 1.00 68.38 244 SER A CA 1
ATOM 1999 C C . SER A 1 244 ? 15.913 15.927 -22.808 1.00 68.38 244 SER A C 1
ATOM 2001 O O . SER A 1 244 ? 16.999 15.347 -22.817 1.00 68.38 244 SER A O 1
ATOM 2003 N N . THR A 1 245 ? 15.587 16.842 -23.722 1.00 62.34 245 THR A N 1
ATOM 2004 C CA . THR A 1 245 ? 16.443 17.213 -24.866 1.00 62.34 245 THR A CA 1
ATOM 2005 C C . THR A 1 245 ? 17.507 18.263 -24.531 1.00 62.34 245 THR A C 1
ATOM 2007 O O . THR 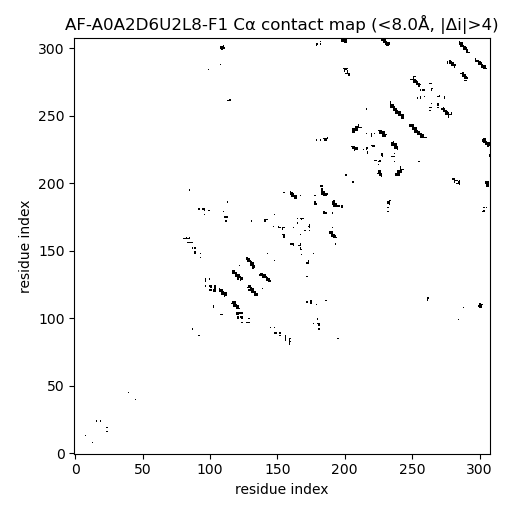A 1 245 ? 18.444 18.448 -25.301 1.00 62.34 245 THR A O 1
ATOM 2010 N N . THR A 1 246 ? 17.403 18.950 -23.387 1.00 58.56 246 THR A N 1
ATOM 2011 C CA . THR A 1 246 ? 18.175 20.179 -23.116 1.00 58.56 246 THR A CA 1
ATOM 2012 C C . THR A 1 246 ? 19.393 20.016 -22.203 1.00 58.56 246 THR A C 1
ATOM 2014 O O . THR A 1 246 ? 20.262 20.879 -22.216 1.00 58.56 246 THR A O 1
ATOM 2017 N N . HIS A 1 247 ? 19.522 18.922 -21.445 1.00 45.72 247 HIS A N 1
ATOM 2018 C CA . HIS A 1 247 ? 20.693 18.665 -20.595 1.00 45.72 247 HIS A CA 1
ATOM 2019 C C . HIS A 1 247 ? 20.832 17.167 -20.284 1.00 45.72 247 HIS A C 1
ATOM 2021 O O . HIS A 1 247 ? 19.954 16.594 -19.645 1.00 45.72 247 HIS A O 1
ATOM 2027 N N . TRP A 1 248 ? 21.954 16.564 -20.706 1.00 51.66 248 TRP A N 1
ATOM 2028 C CA . TRP A 1 248 ? 22.407 15.210 -20.340 1.00 51.66 248 TRP A CA 1
ATOM 2029 C C . TRP A 1 248 ? 21.320 14.129 -20.478 1.00 51.66 248 TRP A C 1
ATOM 2031 O O . TRP A 1 248 ? 20.833 13.624 -19.468 1.00 51.66 248 TRP A O 1
ATOM 2041 N N . SER A 1 249 ? 20.946 13.836 -21.732 1.00 57.16 249 SER A N 1
ATOM 2042 C CA . SER A 1 249 ? 20.087 12.751 -22.261 1.00 57.16 249 SER A CA 1
ATOM 2043 C C . SER A 1 249 ? 19.767 11.580 -21.310 1.00 57.16 249 SER A C 1
ATOM 2045 O O . SER A 1 249 ? 20.201 10.450 -21.525 1.00 57.16 249 SER A O 1
ATOM 2047 N N . SER A 1 250 ? 19.007 11.829 -20.248 1.00 69.94 250 SER A N 1
ATOM 2048 C CA . SER A 1 250 ? 18.593 10.807 -19.292 1.00 69.94 250 SER A CA 1
ATOM 2049 C C . SER A 1 250 ? 17.079 10.787 -19.236 1.00 69.94 250 SER A C 1
ATOM 2051 O O . SER A 1 250 ? 16.437 11.807 -18.966 1.00 69.94 250 SER A O 1
ATOM 2053 N N . SER A 1 251 ? 16.531 9.615 -19.536 1.00 86.06 251 SER A N 1
ATOM 2054 C CA . SER A 1 251 ? 15.117 9.308 -19.403 1.00 86.06 251 SER A CA 1
ATOM 2055 C C . SER A 1 251 ? 14.696 9.479 -17.947 1.00 86.06 251 SER A C 1
ATOM 2057 O O . SER A 1 251 ? 15.395 9.053 -17.023 1.00 86.06 251 SER A O 1
ATOM 2059 N N . LYS A 1 252 ? 13.568 10.151 -17.732 1.00 90.06 252 LYS A N 1
ATOM 2060 C CA . LYS A 1 252 ? 12.972 10.352 -16.412 1.00 90.06 252 LYS A CA 1
ATOM 2061 C C . LYS A 1 252 ? 11.595 9.718 -16.389 1.00 90.06 252 LYS A C 1
ATOM 2063 O O . LYS A 1 252 ? 10.779 10.028 -17.250 1.00 90.06 252 LYS A O 1
ATOM 2068 N N . ILE A 1 253 ? 11.303 8.917 -15.373 1.00 92.62 253 ILE A N 1
ATOM 2069 C CA . ILE A 1 253 ? 9.912 8.576 -15.076 1.00 92.62 253 ILE A CA 1
ATOM 2070 C C . ILE A 1 253 ? 9.224 9.822 -14.518 1.00 92.62 253 ILE A C 1
ATOM 2072 O O . ILE A 1 253 ? 9.780 10.532 -13.672 1.00 92.62 253 ILE A O 1
ATOM 2076 N N . THR A 1 254 ? 8.022 10.083 -15.012 1.00 92.94 254 THR A N 1
ATOM 2077 C CA . THR A 1 254 ? 7.139 11.151 -14.553 1.00 92.94 254 THR A CA 1
ATOM 2078 C C . THR A 1 254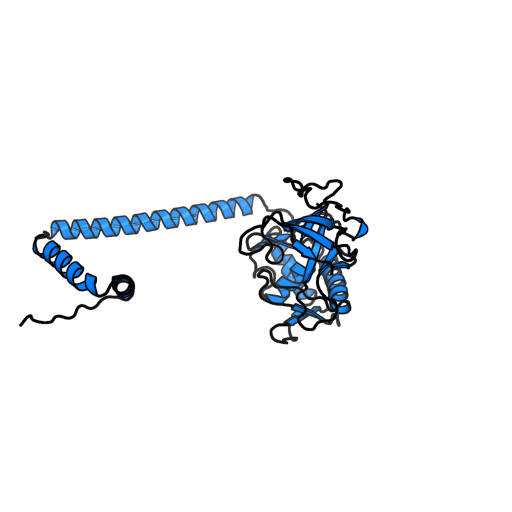 ? 5.870 10.520 -14.000 1.00 92.94 254 THR A C 1
ATOM 2080 O O . THR A 1 254 ? 5.314 9.618 -14.621 1.00 92.94 254 THR A O 1
ATOM 2083 N N . VAL A 1 255 ? 5.432 10.982 -12.832 1.00 93.69 255 VAL A N 1
ATOM 2084 C CA . VAL A 1 255 ? 4.258 10.497 -12.104 1.00 93.69 255 VAL A CA 1
ATOM 2085 C C . VAL A 1 255 ? 3.329 11.674 -11.839 1.00 93.69 255 VAL A C 1
ATOM 2087 O O . VAL A 1 255 ? 3.680 12.609 -11.116 1.00 93.69 255 VAL A O 1
ATOM 2090 N N . ALA A 1 256 ? 2.131 11.616 -12.408 1.00 92.31 256 ALA A N 1
ATOM 2091 C CA . ALA A 1 256 ? 1.057 12.559 -12.151 1.00 92.31 256 ALA A CA 1
ATOM 2092 C C . ALA A 1 256 ? -0.022 11.870 -11.311 1.00 92.31 256 ALA A C 1
ATOM 2094 O O . ALA A 1 256 ? -0.747 11.011 -11.804 1.00 92.31 256 ALA A O 1
ATOM 2095 N N . MET A 1 257 ? -0.110 12.216 -10.027 1.00 92.00 257 MET A N 1
ATOM 2096 C CA . MET A 1 257 ? -1.146 11.669 -9.149 1.00 92.00 257 MET A CA 1
ATOM 2097 C C . MET A 1 257 ? -2.489 12.352 -9.410 1.00 92.00 257 MET A C 1
ATOM 2099 O O . MET A 1 257 ? -2.537 13.578 -9.497 1.00 92.00 257 MET A O 1
ATOM 2103 N N . MET A 1 258 ? -3.570 11.573 -9.462 1.00 90.00 258 MET A N 1
ATOM 2104 C CA . MET A 1 258 ? -4.935 12.113 -9.537 1.00 90.00 258 MET A CA 1
ATOM 2105 C C . MET A 1 258 ? -5.533 12.373 -8.149 1.00 90.00 258 MET A C 1
ATOM 2107 O O . MET A 1 258 ? -6.363 13.259 -7.986 1.00 90.00 258 MET A O 1
ATOM 2111 N N . ASP A 1 259 ? -5.083 11.621 -7.143 1.00 86.31 259 ASP A N 1
ATOM 2112 C CA . ASP A 1 259 ? -5.505 11.742 -5.747 1.00 86.31 259 ASP A CA 1
ATOM 2113 C C . ASP A 1 259 ? -4.271 11.893 -4.830 1.00 86.31 259 ASP A C 1
ATOM 2115 O O . ASP A 1 259 ? -3.141 11.599 -5.229 1.00 86.31 259 ASP A O 1
ATOM 2119 N N . TYR A 1 260 ? -4.454 12.353 -3.585 1.00 85.19 260 TYR A N 1
ATOM 2120 C CA . TYR A 1 260 ? -3.333 12.566 -2.659 1.00 85.19 260 TYR A CA 1
ATOM 2121 C C . TYR A 1 260 ? -2.568 11.266 -2.374 1.00 85.19 260 TYR A C 1
ATOM 2123 O O . TYR A 1 260 ? -3.129 10.300 -1.859 1.00 85.19 260 TYR A O 1
ATOM 2131 N N . HIS A 1 261 ? -1.258 11.288 -2.618 1.00 86.19 261 HIS A N 1
ATOM 2132 C CA . HIS A 1 261 ? -0.338 10.218 -2.263 1.00 86.19 261 HIS A CA 1
ATOM 2133 C C . HIS A 1 261 ? 0.779 10.753 -1.358 1.00 86.19 261 HIS A C 1
ATOM 2135 O O . HIS A 1 261 ? 1.475 11.694 -1.748 1.00 86.19 261 HIS A O 1
ATOM 2141 N N . PRO A 1 262 ? 1.056 10.122 -0.200 1.00 81.19 262 PRO A N 1
ATOM 2142 C CA . PRO A 1 262 ? 1.976 10.657 0.813 1.00 81.19 262 PRO A CA 1
ATOM 2143 C C . PRO A 1 262 ? 3.436 10.821 0.351 1.00 81.19 262 PRO A C 1
ATOM 2145 O O . PRO A 1 262 ? 4.247 11.406 1.063 1.00 81.19 262 PRO A O 1
ATOM 2148 N N . HIS A 1 263 ? 3.794 10.266 -0.809 1.00 79.25 263 HIS A N 1
ATOM 2149 C CA . HIS A 1 263 ? 5.150 10.317 -1.369 1.00 79.25 263 HIS A CA 1
ATOM 2150 C C . HIS A 1 263 ? 5.265 11.134 -2.658 1.00 79.25 263 HIS A C 1
ATOM 2152 O O . HIS A 1 263 ? 6.360 11.586 -2.979 1.00 79.25 263 HIS A O 1
ATOM 2158 N N . PHE A 1 264 ? 4.169 11.275 -3.406 1.00 84.06 264 PHE A N 1
ATOM 2159 C CA . PHE A 1 264 ? 4.180 11.881 -4.742 1.00 84.06 264 PHE A CA 1
ATOM 2160 C C . PHE A 1 264 ? 3.409 13.205 -4.778 1.00 84.06 264 PHE A C 1
ATOM 2162 O O . PHE A 1 264 ? 3.600 13.990 -5.699 1.00 84.06 264 PHE A O 1
ATOM 2169 N N . SER A 1 265 ? 2.587 13.484 -3.762 1.00 79.62 265 SER A N 1
ATOM 2170 C CA . SER A 1 265 ? 1.882 14.754 -3.593 1.00 79.62 265 SER A CA 1
ATOM 2171 C C . SER A 1 265 ? 2.609 15.647 -2.584 1.00 79.62 265 SER A C 1
ATOM 2173 O O . SER A 1 265 ? 3.055 15.183 -1.534 1.00 79.62 265 SER A O 1
ATOM 2175 N N . SER A 1 266 ? 2.720 16.942 -2.883 1.00 64.31 266 SER A N 1
ATOM 2176 C CA . SER A 1 266 ? 3.251 17.948 -1.954 1.00 64.31 266 SER A CA 1
ATOM 2177 C C . SER A 1 266 ? 2.206 18.398 -0.924 1.00 64.31 266 SER A C 1
ATOM 2179 O O . SER A 1 266 ? 1.012 18.420 -1.211 1.00 64.31 266 SER A O 1
ATOM 2181 N N . GLU A 1 267 ? 2.643 18.824 0.269 1.00 52.31 267 GLU A N 1
ATOM 2182 C CA . GLU A 1 267 ? 1.756 19.406 1.301 1.00 52.31 267 GLU A CA 1
ATOM 2183 C C . GLU A 1 267 ? 1.093 20.725 0.854 1.00 52.31 267 GLU A C 1
ATOM 2185 O O . GLU A 1 267 ? 0.053 21.103 1.385 1.00 52.31 267 GLU A O 1
ATOM 2190 N N . SER A 1 268 ? 1.642 21.399 -0.163 1.00 47.06 268 SER A N 1
ATOM 2191 C CA . SER A 1 268 ? 1.064 22.590 -0.801 1.00 47.06 268 SER A CA 1
ATOM 2192 C C . SER A 1 268 ? -0.091 22.290 -1.772 1.00 47.06 268 SER A C 1
ATOM 2194 O O . SER A 1 268 ? -0.541 23.195 -2.469 1.00 47.06 268 SER A O 1
ATOM 2196 N N . GLY A 1 269 ? -0.566 21.040 -1.832 1.00 49.00 269 GLY A N 1
ATOM 2197 C CA . GLY A 1 269 ? -1.577 20.557 -2.777 1.00 49.00 269 GLY A CA 1
ATOM 2198 C C . GLY A 1 269 ? -0.983 19.654 -3.860 1.00 49.00 269 GLY A C 1
ATOM 2199 O O . GLY A 1 269 ? 0.230 19.428 -3.899 1.00 49.00 269 GLY A O 1
ATOM 2200 N N . ILE A 1 270 ? -1.838 19.122 -4.742 1.00 51.84 270 ILE A N 1
ATOM 2201 C CA . ILE A 1 270 ? -1.411 18.498 -6.004 1.00 51.84 270 ILE A CA 1
ATOM 2202 C C . ILE A 1 270 ? -0.762 19.628 -6.812 1.00 51.84 270 ILE A C 1
ATOM 2204 O O . ILE A 1 270 ? -1.463 20.440 -7.405 1.00 51.84 270 ILE A O 1
ATOM 2208 N N . GLY A 1 271 ? 0.560 19.782 -6.701 1.00 52.50 271 GLY A N 1
ATOM 2209 C CA . GLY A 1 27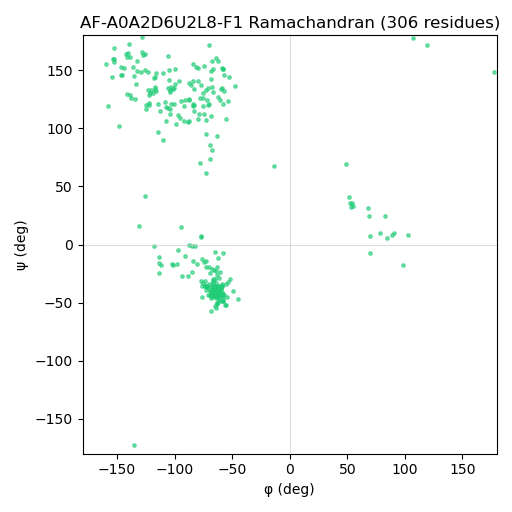1 ? 1.276 20.865 -7.366 1.00 52.50 271 GLY A CA 1
ATOM 2210 C C . GLY A 1 271 ? 1.053 20.811 -8.877 1.00 52.50 271 GLY A C 1
ATOM 2211 O O . GLY A 1 271 ? 0.891 19.731 -9.438 1.00 52.50 271 GLY A O 1
ATOM 2212 N N . ASP A 1 272 ? 1.103 21.968 -9.539 1.00 58.06 272 ASP A N 1
ATOM 2213 C CA . ASP A 1 272 ? 0.921 22.104 -10.996 1.00 58.06 272 ASP A CA 1
ATOM 2214 C C . ASP A 1 272 ? 1.917 21.280 -11.840 1.00 58.06 272 ASP A C 1
ATOM 2216 O O . ASP A 1 272 ? 1.799 21.230 -13.066 1.00 58.06 272 ASP A O 1
ATOM 2220 N N . GLN A 1 273 ? 2.923 20.654 -11.215 1.00 70.81 273 GLN A N 1
ATOM 2221 C CA . GLN A 1 273 ? 3.930 19.851 -11.894 1.00 70.81 273 GLN A CA 1
ATOM 2222 C C . GLN A 1 273 ? 3.994 18.416 -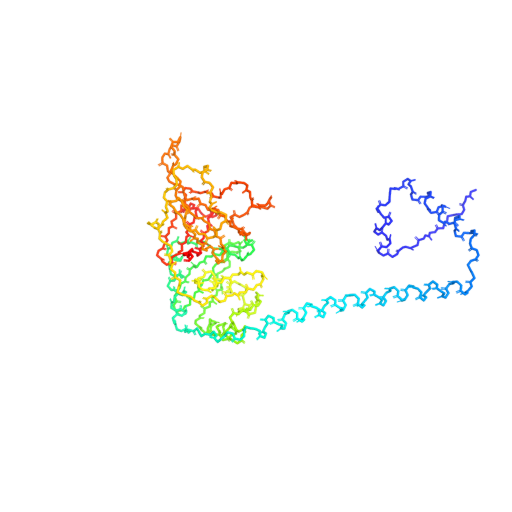11.359 1.00 70.81 273 GLN A C 1
ATOM 2224 O O . GLN A 1 273 ? 4.062 18.214 -10.143 1.00 70.81 273 GLN A O 1
ATOM 2229 N N . PRO A 1 274 ? 4.026 17.417 -12.260 1.00 84.25 274 PRO A N 1
ATOM 2230 C CA . PRO A 1 274 ? 4.133 16.020 -11.878 1.00 84.25 274 PRO A CA 1
ATOM 2231 C C . PRO A 1 274 ? 5.492 15.721 -11.239 1.00 84.25 274 PRO A C 1
ATOM 2233 O O . PRO A 1 274 ? 6.514 16.342 -11.549 1.00 84.25 274 PRO A O 1
ATOM 2236 N N . TRP A 1 275 ? 5.508 14.728 -10.353 1.00 89.69 275 TRP A N 1
ATOM 2237 C CA . TRP A 1 275 ? 6.735 14.252 -9.730 1.00 89.69 275 TRP A CA 1
ATOM 2238 C C . TRP A 1 275 ? 7.617 13.554 -10.770 1.00 89.69 275 TRP A C 1
ATOM 2240 O O . TRP A 1 275 ? 7.113 12.851 -11.643 1.00 89.69 275 TRP A O 1
ATOM 2250 N N . MET A 1 276 ? 8.940 13.716 -10.687 1.00 89.19 276 MET A N 1
ATOM 2251 C CA . MET A 1 276 ? 9.860 13.119 -11.657 1.00 89.19 276 MET A CA 1
ATOM 2252 C C . MET A 1 276 ? 11.196 12.701 -11.043 1.00 89.19 276 MET A C 1
ATOM 2254 O O . MET A 1 276 ? 11.741 13.379 -10.171 1.00 89.19 276 MET A O 1
ATOM 2258 N N . THR A 1 277 ? 11.772 11.611 -11.552 1.00 87.81 277 THR A N 1
ATOM 2259 C CA . THR A 1 277 ? 13.123 11.162 -11.187 1.00 87.81 277 THR A CA 1
ATOM 2260 C C . THR A 1 277 ? 13.831 10.493 -12.360 1.00 87.81 277 THR A C 1
ATOM 2262 O O . THR A 1 277 ? 13.204 9.890 -13.224 1.00 87.81 277 THR A O 1
ATOM 2265 N N . LYS A 1 278 ? 15.165 10.553 -12.359 1.00 88.44 278 LYS A N 1
ATOM 2266 C CA . LYS A 1 278 ? 16.027 9.766 -13.260 1.00 88.44 278 LYS A CA 1
ATOM 2267 C C . LYS A 1 278 ? 16.456 8.419 -12.675 1.00 88.44 278 LYS A C 1
ATOM 2269 O O . LYS A 1 278 ? 17.078 7.623 -13.362 1.00 88.44 278 LYS A O 1
ATOM 2274 N N . TYR A 1 279 ? 16.194 8.191 -11.389 1.00 88.25 279 TYR A N 1
ATOM 2275 C CA . TYR A 1 279 ? 16.597 6.971 -10.697 1.00 88.25 279 TYR A CA 1
ATOM 2276 C C . TYR A 1 279 ? 15.355 6.158 -10.397 1.00 88.25 279 TYR A C 1
ATOM 2278 O O . TYR A 1 279 ? 14.722 6.367 -9.359 1.00 88.25 279 TYR A O 1
ATOM 2286 N N . TYR A 1 280 ? 14.993 5.289 -11.332 1.00 90.56 280 TYR A N 1
ATOM 2287 C CA . TYR A 1 280 ? 13.861 4.391 -11.197 1.00 90.56 280 TYR A CA 1
ATOM 2288 C C . TYR A 1 280 ? 14.173 3.018 -11.785 1.00 90.56 280 TYR A C 1
ATOM 2290 O O . TYR A 1 280 ? 15.121 2.864 -12.552 1.00 90.56 280 TYR A O 1
ATOM 2298 N N . ASN A 1 281 ? 13.388 2.025 -11.383 1.00 90.38 281 ASN A N 1
ATOM 2299 C CA . ASN A 1 281 ? 13.419 0.682 -11.943 1.00 90.38 281 ASN A CA 1
ATOM 2300 C C . ASN A 1 281 ? 12.043 0.024 -11.749 1.00 90.38 281 ASN A C 1
ATOM 2302 O O . ASN A 1 281 ? 11.405 0.241 -10.717 1.00 90.38 281 ASN A O 1
ATOM 2306 N N . PHE A 1 282 ? 11.600 -0.781 -12.711 1.00 89.94 282 PHE A N 1
ATOM 2307 C CA . PHE A 1 282 ? 10.445 -1.663 -12.560 1.00 89.94 282 PHE A CA 1
ATOM 2308 C C . PHE A 1 282 ? 10.954 -3.086 -12.368 1.00 89.94 282 PHE A C 1
ATOM 2310 O O . PHE A 1 282 ? 11.524 -3.678 -13.279 1.00 89.94 282 PHE A O 1
ATOM 2317 N N . TYR A 1 283 ? 10.760 -3.645 -11.177 1.00 86.56 283 TYR A N 1
ATOM 2318 C CA . TYR A 1 283 ? 11.030 -5.061 -10.971 1.00 86.56 283 TYR A CA 1
ATOM 2319 C C . TYR A 1 283 ? 9.847 -5.891 -11.458 1.00 86.56 283 TYR A C 1
ATOM 2321 O O . TYR A 1 283 ? 8.691 -5.450 -11.396 1.00 86.56 283 TYR A O 1
ATOM 2329 N N . ASP A 1 284 ? 10.141 -7.127 -11.860 1.00 74.56 284 ASP A N 1
ATOM 2330 C CA . ASP A 1 284 ? 9.122 -8.138 -12.114 1.00 74.56 284 ASP A CA 1
ATOM 2331 C C . ASP A 1 284 ? 8.131 -8.159 -10.948 1.00 74.56 284 ASP A C 1
ATOM 2333 O O . ASP A 1 284 ? 8.539 -8.085 -9.787 1.00 74.56 284 ASP A O 1
ATOM 2337 N N . THR A 1 285 ? 6.833 -8.242 -11.261 1.00 80.94 285 THR A N 1
ATOM 2338 C CA . THR A 1 285 ? 5.688 -8.164 -10.322 1.00 80.94 285 THR A CA 1
ATOM 2339 C C . THR A 1 285 ? 5.222 -6.755 -9.935 1.00 80.94 285 THR A C 1
ATOM 2341 O O . THR A 1 285 ? 4.579 -6.571 -8.898 1.00 80.94 285 THR A O 1
ATOM 2344 N N . GLY A 1 286 ? 5.484 -5.759 -10.789 1.00 84.69 286 GLY A N 1
ATOM 2345 C CA . GLY A 1 286 ? 4.887 -4.421 -10.682 1.00 84.69 286 GLY A CA 1
ATOM 2346 C C . GLY A 1 286 ? 5.384 -3.658 -9.462 1.00 84.69 286 GLY A C 1
ATOM 2347 O O . GLY A 1 286 ? 4.641 -2.884 -8.862 1.00 84.69 286 GLY A O 1
ATOM 2348 N N . ILE A 1 287 ? 6.627 -3.919 -9.055 1.00 91.38 287 ILE A N 1
ATOM 2349 C CA . ILE A 1 287 ? 7.293 -3.155 -8.005 1.00 91.38 287 ILE A CA 1
ATOM 2350 C C . ILE A 1 287 ? 8.051 -2.023 -8.690 1.00 91.38 287 ILE A C 1
ATOM 2352 O O . ILE A 1 287 ? 9.098 -2.237 -9.299 1.00 91.38 287 ILE A O 1
ATOM 2356 N N . PHE A 1 288 ? 7.532 -0.811 -8.555 1.00 93.38 288 PHE A N 1
ATOM 2357 C CA . PHE A 1 288 ? 8.226 0.403 -8.949 1.00 93.38 288 PHE A CA 1
ATOM 2358 C C . PHE A 1 288 ? 9.173 0.822 -7.835 1.00 93.38 288 PHE A C 1
ATOM 2360 O O . PHE A 1 288 ? 8.750 1.094 -6.711 1.00 93.38 288 PHE A O 1
ATOM 2367 N N . TYR A 1 289 ? 10.459 0.883 -8.141 1.00 91.62 289 TYR A N 1
ATOM 2368 C CA . TYR A 1 289 ? 11.479 1.439 -7.271 1.00 91.62 289 TYR A CA 1
ATOM 2369 C C . TYR A 1 289 ? 11.912 2.804 -7.787 1.00 91.62 289 TYR A C 1
ATOM 2371 O O . TYR A 1 289 ? 12.105 2.990 -8.986 1.00 91.62 289 TYR A O 1
ATOM 2379 N N . TRP A 1 290 ? 12.160 3.730 -6.867 1.00 89.69 290 TRP A N 1
ATOM 2380 C CA . TRP A 1 290 ? 12.870 4.964 -7.160 1.00 89.69 290 TRP A CA 1
ATOM 2381 C C . TRP A 1 290 ? 13.908 5.286 -6.091 1.00 89.69 290 TRP A C 1
ATOM 2383 O O . TRP A 1 290 ? 13.753 4.933 -4.923 1.00 89.69 290 TRP A O 1
ATOM 2393 N N . GLY A 1 291 ? 14.957 6.002 -6.492 1.00 82.69 291 GLY A N 1
ATOM 2394 C CA . GLY A 1 291 ? 16.034 6.463 -5.619 1.00 82.69 291 GLY A CA 1
ATOM 2395 C C . GLY A 1 291 ? 17.409 5.927 -6.004 1.00 82.69 291 GLY A C 1
ATOM 2396 O O . GLY A 1 291 ? 17.567 5.090 -6.887 1.00 82.69 291 GLY A O 1
ATOM 2397 N N . HIS A 1 292 ? 18.440 6.453 -5.348 1.00 71.56 292 HIS A N 1
ATOM 2398 C CA . HIS A 1 292 ? 19.811 6.025 -5.591 1.00 71.56 292 HIS A CA 1
ATOM 2399 C C . HIS A 1 292 ? 20.066 4.653 -4.965 1.00 71.56 292 HIS A C 1
ATOM 2401 O O . HIS A 1 292 ? 20.147 4.527 -3.739 1.00 71.56 292 HIS A O 1
ATOM 2407 N N . HIS A 1 293 ? 20.277 3.645 -5.811 1.00 52.31 293 HIS A N 1
ATOM 2408 C CA . HIS A 1 293 ? 20.942 2.415 -5.403 1.00 52.31 293 HIS A CA 1
ATOM 2409 C C . HIS A 1 293 ? 22.289 2.812 -4.763 1.00 52.31 293 HIS A C 1
ATOM 2411 O O . HIS A 1 293 ? 23.072 3.518 -5.394 1.00 52.31 293 HIS A O 1
ATOM 2417 N N . ASN A 1 294 ? 22.540 2.398 -3.514 1.00 41.94 294 ASN A N 1
ATOM 2418 C CA . ASN A 1 294 ? 23.824 2.491 -2.780 1.00 41.94 294 ASN A CA 1
ATOM 2419 C C . ASN A 1 294 ? 24.014 3.580 -1.708 1.00 41.94 294 ASN A C 1
ATOM 2421 O O . ASN A 1 294 ? 25.114 3.671 -1.164 1.00 41.94 294 ASN A O 1
ATOM 2425 N N . LEU A 1 295 ? 22.998 4.345 -1.296 1.00 41.97 295 LEU A N 1
ATOM 2426 C CA . LEU A 1 295 ? 23.155 5.227 -0.126 1.00 41.97 295 LEU A CA 1
ATOM 2427 C C . LEU A 1 295 ? 22.383 4.698 1.086 1.00 41.97 295 LEU A C 1
ATOM 2429 O O . LEU A 1 295 ? 21.155 4.618 1.073 1.00 41.97 295 LEU A O 1
ATOM 2433 N N . LYS A 1 296 ? 23.104 4.381 2.174 1.00 35.59 296 LYS A N 1
ATOM 2434 C CA . LYS A 1 296 ? 22.512 4.285 3.519 1.00 35.59 296 LYS A CA 1
ATOM 2435 C C . LYS A 1 296 ? 21.820 5.624 3.803 1.00 35.59 296 LYS A C 1
ATOM 2437 O O . LYS A 1 296 ? 22.494 6.632 3.977 1.00 35.59 296 LYS A O 1
ATOM 2442 N N . GLY A 1 297 ? 20.488 5.635 3.796 1.00 43.72 297 GLY A N 1
ATOM 2443 C CA . GLY A 1 297 ? 19.688 6.857 3.953 1.00 43.72 297 GLY A CA 1
ATOM 2444 C C . GLY A 1 297 ? 19.333 7.590 2.652 1.00 43.72 297 GLY A C 1
ATOM 2445 O O . GLY A 1 297 ? 18.802 8.695 2.721 1.00 43.72 297 GLY A O 1
ATOM 2446 N N . GLY A 1 298 ? 19.586 7.003 1.476 1.00 46.62 298 GLY A N 1
ATOM 2447 C CA . GLY A 1 298 ? 19.144 7.557 0.195 1.00 46.62 298 GLY A CA 1
ATOM 2448 C C . GLY A 1 298 ? 17.617 7.627 0.117 1.00 46.62 298 GLY A C 1
ATOM 2449 O O . GLY A 1 298 ? 16.937 6.630 0.365 1.00 46.62 298 GLY A O 1
ATOM 2450 N N . GLY A 1 299 ? 17.083 8.810 -0.202 1.00 61.38 299 GLY A N 1
ATOM 2451 C CA . GLY A 1 299 ? 15.649 9.096 -0.284 1.00 61.38 299 GLY A CA 1
ATOM 2452 C C . GLY A 1 299 ? 14.985 8.405 -1.469 1.00 61.38 299 GLY A C 1
ATOM 2453 O O . GLY A 1 299 ? 14.690 9.062 -2.454 1.00 61.38 299 GLY A O 1
ATOM 2454 N N . GLY A 1 300 ? 14.792 7.093 -1.369 1.00 75.69 300 GLY A N 1
ATOM 2455 C CA . GLY A 1 300 ? 14.104 6.248 -2.338 1.00 75.69 300 GLY A CA 1
ATOM 2456 C C . GLY A 1 300 ? 13.018 5.393 -1.690 1.00 75.69 300 GLY A C 1
ATOM 2457 O O . GLY A 1 300 ? 12.962 5.266 -0.462 1.00 75.69 300 GLY A O 1
ATOM 2458 N N . GLY A 1 301 ? 12.150 4.809 -2.505 1.00 86.88 301 GLY A N 1
ATOM 2459 C CA . GLY A 1 301 ? 11.036 3.983 -2.055 1.00 86.88 301 GLY A CA 1
ATOM 2460 C C . GLY A 1 301 ? 10.620 2.965 -3.104 1.00 86.88 301 GLY A C 1
ATOM 2461 O O . GLY A 1 301 ? 10.924 3.110 -4.286 1.00 86.88 301 GLY A O 1
ATOM 2462 N N . THR A 1 302 ? 9.934 1.924 -2.651 1.00 91.50 302 THR A N 1
ATOM 2463 C CA . THR A 1 302 ? 9.192 1.013 -3.520 1.00 91.50 302 THR A CA 1
ATOM 2464 C C . THR A 1 302 ? 7.710 1.284 -3.409 1.00 91.50 302 THR A C 1
ATOM 2466 O O . THR A 1 302 ? 7.257 1.725 -2.354 1.00 91.50 302 THR A O 1
ATOM 2469 N N . HIS A 1 303 ? 6.996 1.015 -4.494 1.00 92.94 303 HIS A N 1
ATOM 2470 C CA . HIS A 1 303 ? 5.555 1.162 -4.640 1.00 92.94 303 HIS A CA 1
ATOM 2471 C C . HIS A 1 303 ? 5.022 0.040 -5.530 1.00 92.94 303 HIS A C 1
ATOM 2473 O O . HIS A 1 303 ? 5.743 -0.470 -6.392 1.00 92.94 303 HIS A O 1
ATOM 2479 N N . THR A 1 304 ? 3.766 -0.342 -5.340 1.00 92.06 304 THR A N 1
ATOM 2480 C CA . THR A 1 304 ? 3.079 -1.258 -6.251 1.00 92.06 304 THR A CA 1
ATOM 2481 C C . THR A 1 304 ? 2.441 -0.469 -7.379 1.00 92.06 304 THR A C 1
ATOM 2483 O O . THR A 1 304 ? 1.643 0.420 -7.107 1.00 92.06 304 THR A O 1
ATOM 2486 N N . VAL A 1 305 ? 2.756 -0.808 -8.630 1.00 93.19 305 VAL A N 1
ATOM 2487 C CA . VAL A 1 305 ? 2.197 -0.155 -9.818 1.00 93.19 305 VAL A CA 1
ATOM 2488 C C . VAL A 1 305 ? 1.492 -1.174 -10.700 1.00 93.19 305 VAL A C 1
ATOM 2490 O O . VAL A 1 305 ? 2.095 -2.145 -11.166 1.00 93.19 305 VAL A O 1
ATOM 2493 N N . LEU A 1 306 ? 0.201 -0.940 -10.913 1.00 91.81 306 LEU A N 1
ATOM 2494 C CA . LEU A 1 306 ? -0.700 -1.801 -11.680 1.00 91.81 306 LEU A CA 1
ATOM 2495 C C . LEU A 1 306 ? -1.373 -0.981 -12.776 1.00 91.81 306 LEU A C 1
ATOM 2497 O O . LEU A 1 306 ? -1.586 0.216 -12.581 1.00 91.81 306 LEU A O 1
ATOM 2501 N N . THR A 1 307 ? -1.717 -1.596 -13.905 1.00 88.50 307 THR A N 1
ATOM 2502 C CA . THR A 1 307 ? -2.531 -0.904 -14.916 1.00 88.50 307 THR A CA 1
ATOM 2503 C C . THR A 1 307 ? -3.940 -0.644 -14.396 1.00 88.50 307 THR A C 1
ATOM 2505 O O . THR A 1 307 ? -4.411 -1.342 -13.493 1.00 88.50 307 THR A O 1
ATOM 2508 N N . ALA A 1 308 ? -4.605 0.343 -15.001 1.00 75.88 308 ALA A N 1
ATOM 2509 C CA . ALA A 1 308 ? -6.063 0.414 -14.996 1.00 75.88 308 ALA A CA 1
ATOM 2510 C C . ALA A 1 308 ? -6.702 -0.860 -15.587 1.00 75.88 308 ALA A C 1
ATOM 2512 O O . ALA A 1 308 ? -6.010 -1.574 -16.362 1.00 75.88 308 ALA A O 1
#

pLDDT: mean 83.07, std 13.57, range [35.59, 98.25]

Nearest PDB structures (foldseek):
  4v6k-assembly1_BC  TM=2.193E-01  e=9.526E-01  Escherichia coli K-12
  6ve7-assembly1_C  TM=1.804E-01  e=4.140E+00  Chlamydomonas reinhardtii
  7o9k-assembly1_t  TM=2.044E-01  e=4.635E+00  Homo sapiens

Secondary structure (DSSP, 8-state):
-PPP------HHHHHHHHHS-HHHHHHHHHHHHHHHHT----HHHHHHHHHHHHHHHHHHHHHHHHHHHHHHHHHHHHHHTT-------HHHHHHHHHHHHHHHHHTT-EEE-TTS--EEEEEE-GGGEEEEEETTTTEEEEEEEHHHHHHHHHHHHHTTTEEETTTS-SSHHHHHHHHHH-TTEEEETTEEEE--S-PPBP-GGGS-EES-TTSPPPSSS---SS-EEEEETTEEEEEEEEE-SSSS--EEEEEEESS--TTTSBTTBS-SS-EEES-EEEETTTEEEES-TT-TT-S-EEEEEEE-

Sequence (308 aa):
MGKKVNVYLDDEMLKIWNSVPSGQRSSMIKKTLRKYSNENISPKQEIIIKLKEKLHHINSKIISLEHEKEMIEKELLQLNENTKNVTIDKKSFFELILMRAKILHERIANYRSFTGKSYYRIYDTTNNKIYIENLRTGRTNSNFSRKTTDLAIDRLISAGGRLPIGEFIPVKMHEYTVVHLHPNLSVQNGFIIWTDGKVNYVTEEMVPNNPNLSTRPPEDWVTNENWLAVTIDGIRAHICIYNSTTHWSSSKITVAMMDYHPHFSSESGIGDQPWMTKYYNFYDTGIFYWGHHNLKGGGGGTHTVLTA

Radius of gyration: 28.79 Å; Cα contacts (8 Å, |Δi|>4): 453; chains: 1; bounding box: 61×75×74 Å